Protein AF-A0A139AFD0-F1 (afdb_monomer)

Nearest PDB structures (foldseek):
  4aiv-assembly1_A  TM=7.575E-01  e=1.184E-04  Mycobacterium tuberculosis H37Rv
  3d89-assembly1_A  TM=6.306E-01  e=2.629E-03  Mus musculus
  4qxa-assembly1_B  TM=2.249E-01  e=3.051E+00  Mus musculus
  4d0u-assembly1_A  TM=2.151E-01  e=6.804E+00  Snake adenovirus 1

Organism: Gonapodya prolifera (strain JEL478) (NCBI:txid1344416)

Structure (mmCIF, N/CA/C/O backbone):
data_AF-A0A139AFD0-F1
#
_entry.id   AF-A0A139AFD0-F1
#
loop_
_atom_site.group_PDB
_atom_site.id
_atom_site.type_symbol
_atom_site.label_atom_id
_atom_site.label_alt_id
_atom_site.label_comp_id
_atom_site.label_asym_id
_atom_site.label_entity_id
_atom_site.label_seq_id
_atom_site.pdbx_PDB_ins_code
_atom_site.Cartn_x
_atom_site.Cartn_y
_atom_site.Cartn_z
_atom_site.occupancy
_atom_site.B_iso_or_equiv
_atom_site.auth_seq_id
_atom_site.auth_comp_id
_atom_site.auth_asym_id
_atom_site.auth_atom_id
_atom_site.pdbx_PDB_model_num
ATOM 1 N N . MET A 1 1 ? -10.732 28.910 9.390 1.00 33.50 1 MET A N 1
ATOM 2 C CA . MET A 1 1 ? -9.569 28.068 9.732 1.00 33.50 1 MET A CA 1
ATOM 3 C C . MET A 1 1 ? -10.069 26.634 9.716 1.00 33.50 1 MET A C 1
ATOM 5 O O . MET A 1 1 ? -10.958 26.366 10.517 1.00 33.50 1 MET A O 1
ATOM 9 N N . PRO A 1 2 ? -9.635 25.750 8.804 1.00 36.62 2 PRO A N 1
ATOM 10 C CA . PRO A 1 2 ? -9.917 24.331 8.989 1.00 36.62 2 PRO A CA 1
ATOM 11 C C . PRO A 1 2 ? -9.256 23.917 10.311 1.00 36.62 2 PRO A C 1
ATOM 13 O O . PRO A 1 2 ? -8.075 24.198 10.519 1.00 36.62 2 PRO A O 1
ATOM 16 N N . GLY A 1 3 ? -10.047 23.397 11.251 1.00 35.31 3 GLY A N 1
ATOM 17 C CA . GLY A 1 3 ? -9.537 22.923 12.536 1.00 35.31 3 GLY A CA 1
ATOM 18 C C . GLY A 1 3 ? -8.486 21.839 12.313 1.00 35.31 3 GLY A C 1
ATOM 19 O O . GLY A 1 3 ? -8.541 21.125 11.311 1.00 35.31 3 GLY A O 1
ATOM 20 N N . ASN A 1 4 ? -7.517 21.725 13.224 1.00 41.03 4 ASN A N 1
ATOM 21 C CA . ASN A 1 4 ? -6.611 20.580 13.197 1.00 41.03 4 ASN A CA 1
ATOM 22 C C . ASN A 1 4 ? -7.450 19.294 13.201 1.00 41.03 4 ASN A C 1
ATOM 24 O O . ASN A 1 4 ? -8.402 19.215 13.987 1.00 41.03 4 ASN A O 1
ATOM 28 N N . PRO A 1 5 ? -7.128 18.307 12.348 1.00 46.97 5 PRO A N 1
ATOM 29 C CA . PRO A 1 5 ? -7.825 17.034 12.383 1.00 46.97 5 PRO A CA 1
ATOM 30 C C . PRO A 1 5 ? -7.697 16.436 13.792 1.00 46.97 5 PRO A C 1
ATOM 32 O O . PRO A 1 5 ? -6.648 16.604 14.428 1.00 46.97 5 PRO A O 1
ATOM 35 N N . PRO A 1 6 ? -8.747 15.774 14.306 1.00 54.91 6 PRO A N 1
ATOM 36 C CA . PRO A 1 6 ? -8.678 15.102 15.594 1.00 54.91 6 PRO A CA 1
ATOM 37 C C . PRO A 1 6 ? -7.485 14.142 15.603 1.00 54.91 6 PRO A C 1
ATOM 39 O O . PRO A 1 6 ? -7.362 13.267 14.748 1.00 54.91 6 PRO A O 1
ATOM 42 N N . THR A 1 7 ? -6.576 14.331 16.558 1.00 58.59 7 THR A N 1
ATOM 43 C CA . THR A 1 7 ? -5.477 13.396 16.793 1.00 58.59 7 THR A CA 1
ATOM 44 C C . THR A 1 7 ? -6.031 12.227 17.591 1.00 58.59 7 THR A C 1
ATOM 46 O O . THR A 1 7 ? -6.336 12.381 18.777 1.00 58.59 7 THR A O 1
ATOM 49 N N . TYR A 1 8 ? -6.188 11.072 16.953 1.00 67.62 8 TYR A N 1
ATOM 50 C CA . TYR A 1 8 ? -6.543 9.846 17.658 1.00 67.62 8 TYR A CA 1
ATOM 51 C C . TYR A 1 8 ? -5.267 9.165 18.174 1.00 67.62 8 TYR A C 1
ATOM 53 O O . TYR A 1 8 ? -4.283 9.100 17.435 1.00 67.62 8 TYR A O 1
ATOM 61 N N . PRO A 1 9 ? -5.248 8.683 19.431 1.00 75.44 9 PRO A N 1
ATOM 62 C CA . PRO A 1 9 ? -4.130 7.886 19.922 1.00 75.44 9 PRO A CA 1
ATOM 63 C C . PRO A 1 9 ? -4.031 6.584 19.122 1.00 75.44 9 PRO A C 1
ATOM 65 O O . PRO A 1 9 ? -5.050 6.093 18.632 1.00 75.44 9 PRO A O 1
ATOM 68 N N . ASP A 1 10 ? -2.826 6.017 19.028 1.00 80.00 10 ASP A N 1
ATOM 69 C CA . ASP A 1 10 ? -2.642 4.700 18.414 1.00 80.00 10 ASP A CA 1
ATOM 70 C C . ASP A 1 10 ? -3.572 3.672 19.068 1.00 80.00 10 ASP A C 1
ATOM 72 O O . ASP A 1 10 ? -3.755 3.666 20.291 1.00 80.00 10 ASP A O 1
ATOM 76 N N . GLN A 1 11 ? -4.129 2.777 18.258 1.00 79.50 11 GLN A N 1
ATOM 77 C CA . GLN A 1 11 ? -5.003 1.707 18.731 1.00 79.50 11 GLN A CA 1
ATOM 78 C C . GLN A 1 11 ? -4.406 0.341 18.426 1.00 79.50 11 GLN A C 1
ATOM 80 O O . GLN A 1 11 ? -3.716 0.155 17.426 1.00 79.50 11 GLN A O 1
ATOM 85 N N . ALA A 1 12 ? -4.652 -0.618 19.315 1.00 80.81 12 ALA A N 1
ATOM 86 C CA . ALA A 1 12 ? -4.231 -1.992 19.110 1.00 80.81 12 ALA A CA 1
ATOM 87 C C . ALA A 1 12 ? -5.380 -2.808 18.507 1.00 80.81 12 ALA A C 1
ATOM 89 O O . AL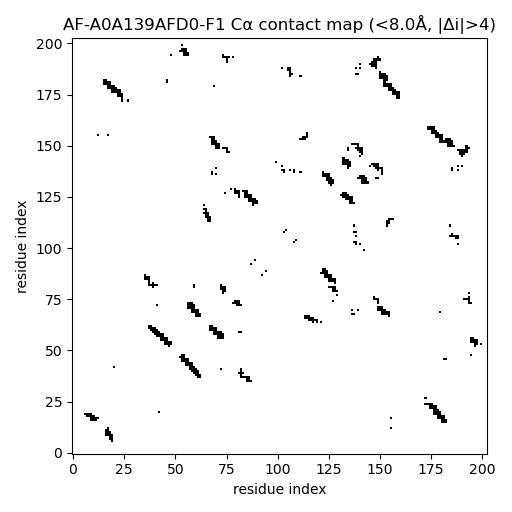A A 1 12 ? -6.434 -2.927 19.128 1.00 80.81 12 ALA A O 1
ATOM 90 N N . PHE A 1 13 ? -5.149 -3.417 17.344 1.00 77.88 13 PHE A N 1
ATOM 91 C CA . PHE A 1 13 ? -6.064 -4.377 16.720 1.00 77.88 13 PHE A CA 1
ATOM 92 C C . PHE A 1 13 ? -5.301 -5.666 16.421 1.00 77.88 13 PHE A C 1
ATOM 94 O O . PHE A 1 13 ? -4.175 -5.620 15.926 1.00 77.88 13 PHE A O 1
ATOM 101 N N . ASP A 1 14 ? -5.875 -6.820 16.762 1.00 78.19 14 ASP A N 1
ATOM 102 C CA . ASP A 1 14 ? -5.254 -8.140 16.560 1.00 78.19 14 ASP A CA 1
ATOM 103 C C . ASP A 1 14 ? -3.804 -8.232 17.082 1.00 78.19 14 ASP A C 1
ATOM 105 O O . ASP A 1 14 ? -2.932 -8.849 16.471 1.00 78.19 14 ASP A O 1
ATOM 109 N N . GLY A 1 15 ? -3.524 -7.558 18.203 1.00 78.44 15 GLY A N 1
ATOM 110 C CA . GLY A 1 15 ? -2.193 -7.505 18.817 1.00 78.44 15 GLY A CA 1
ATOM 111 C C . GLY A 1 15 ? -1.170 -6.602 18.112 1.00 78.44 15 GLY A C 1
ATOM 112 O O . GLY A 1 15 ? -0.023 -6.558 18.549 1.00 78.44 15 GLY A O 1
ATOM 113 N N . ARG A 1 16 ? -1.556 -5.866 17.062 1.00 79.62 16 ARG A N 1
ATOM 114 C CA . ARG A 1 16 ? -0.701 -4.911 16.334 1.00 79.62 16 ARG A CA 1
ATOM 115 C C . ARG A 1 16 ? -1.115 -3.477 16.633 1.00 79.62 16 ARG A C 1
ATOM 117 O O . ARG A 1 16 ? -2.292 -3.206 16.841 1.00 79.62 16 ARG A O 1
ATOM 124 N N . LEU A 1 17 ? -0.158 -2.552 16.619 1.00 83.00 17 LEU A N 1
ATOM 125 C CA . LEU A 1 17 ? -0.433 -1.121 16.764 1.00 83.00 17 LEU A CA 1
ATOM 126 C C . LEU A 1 17 ? -0.817 -0.512 15.418 1.00 83.00 17 LEU A C 1
ATOM 128 O O . LEU A 1 17 ? -0.159 -0.776 14.413 1.00 83.00 17 LEU A O 1
ATOM 132 N N . TYR A 1 18 ? -1.835 0.337 15.419 1.00 84.44 18 TYR A N 1
ATOM 133 C CA . TYR A 1 18 ? -2.320 1.058 14.255 1.00 84.44 18 TYR A CA 1
ATOM 134 C C . TYR A 1 18 ? -2.362 2.557 14.523 1.00 84.44 18 TYR A C 1
ATOM 136 O O . TYR A 1 18 ? -2.708 3.007 15.614 1.00 84.44 18 TYR A O 1
ATOM 144 N N . GLU A 1 19 ? -2.033 3.312 13.485 1.00 83.31 19 GLU A N 1
ATOM 145 C CA . GLU A 1 19 ? -2.069 4.766 13.439 1.00 83.31 19 GLU A CA 1
ATOM 146 C C . GLU A 1 19 ? -3.320 5.215 12.682 1.00 83.31 19 GLU A C 1
ATOM 148 O O . GLU A 1 19 ? -3.681 4.638 11.650 1.00 83.31 19 GLU A O 1
ATOM 153 N N . TYR A 1 20 ? -4.000 6.235 13.202 1.00 81.06 20 TYR A N 1
ATOM 154 C CA . TYR A 1 20 ? -5.154 6.817 12.531 1.00 81.06 20 TYR A CA 1
ATOM 155 C C . TYR A 1 20 ? -4.720 7.592 11.288 1.00 81.06 20 TYR A C 1
ATOM 157 O O . TYR A 1 20 ? -3.844 8.456 11.355 1.00 81.06 20 TYR A O 1
ATOM 165 N N . VAL A 1 21 ? -5.392 7.330 10.169 1.00 76.94 21 VAL A N 1
ATOM 166 C CA . VAL A 1 21 ? -5.071 7.961 8.890 1.00 76.94 21 VAL A CA 1
ATOM 167 C C . VAL A 1 21 ? -6.114 8.994 8.490 1.00 76.94 21 VAL A C 1
ATOM 169 O O . VAL A 1 21 ? -5.764 10.142 8.207 1.00 76.94 21 VAL A O 1
ATOM 172 N N . THR A 1 22 ? -7.386 8.596 8.411 1.00 73.25 22 THR A N 1
ATOM 173 C CA . THR A 1 22 ? -8.464 9.455 7.896 1.00 73.25 22 THR A CA 1
ATOM 174 C C . THR A 1 22 ? -9.853 8.903 8.235 1.00 73.25 22 THR A C 1
ATOM 176 O O . THR A 1 22 ? -9.970 7.750 8.653 1.00 73.25 22 THR A O 1
ATOM 179 N N . THR A 1 23 ? -10.905 9.701 8.037 1.00 72.06 23 THR A N 1
ATOM 180 C CA . THR A 1 23 ? -12.291 9.220 7.998 1.00 72.06 23 THR A CA 1
ATOM 181 C C . THR A 1 23 ? -12.696 8.877 6.565 1.00 72.06 23 THR A C 1
ATOM 183 O O . THR A 1 23 ? -12.360 9.560 5.598 1.00 72.06 23 THR A O 1
ATOM 186 N N . LEU A 1 24 ? -13.425 7.778 6.428 1.00 68.19 24 LEU A N 1
ATOM 187 C CA . LEU A 1 24 ? -13.937 7.200 5.198 1.00 68.19 24 LEU A CA 1
ATOM 188 C C . LEU A 1 24 ? -15.268 7.856 4.778 1.00 68.19 24 LEU A C 1
ATOM 190 O O . LEU A 1 24 ? -16.135 7.186 4.233 1.00 68.19 24 LEU A O 1
ATOM 194 N N . ASP A 1 25 ? -15.427 9.162 4.993 1.00 60.09 25 ASP A N 1
ATOM 195 C CA . ASP A 1 25 ? -16.654 9.908 4.643 1.00 60.09 25 ASP A CA 1
ATOM 196 C C . ASP A 1 25 ? -16.836 10.034 3.114 1.00 60.09 25 ASP A C 1
ATOM 198 O O . ASP A 1 25 ? -17.834 10.540 2.618 1.00 60.09 25 ASP A O 1
ATOM 202 N N . PHE A 1 26 ? -15.828 9.592 2.355 1.00 51.22 26 PHE A N 1
ATOM 203 C CA . PHE A 1 26 ? -15.676 9.787 0.912 1.00 51.22 26 PHE A CA 1
ATOM 204 C C . PHE A 1 26 ? -15.888 8.522 0.067 1.00 51.22 26 PHE A C 1
ATOM 206 O O . PHE A 1 26 ? -15.784 8.598 -1.161 1.00 51.22 26 PHE A O 1
ATOM 213 N N . PHE A 1 27 ? -16.092 7.357 0.692 1.00 52.16 27 PHE A N 1
ATOM 214 C CA . PHE A 1 27 ? -16.101 6.063 -0.008 1.00 52.16 27 PHE A CA 1
ATOM 215 C C . PHE A 1 27 ? -17.479 5.382 -0.046 1.00 52.16 27 PHE A C 1
ATOM 217 O O . PHE A 1 27 ? -17.607 4.360 -0.719 1.00 52.16 27 PHE A O 1
ATOM 224 N N . THR A 1 28 ? -18.481 5.928 0.651 1.00 48.53 28 THR A N 1
ATOM 225 C CA . THR A 1 28 ? -19.821 5.338 0.834 1.00 48.53 28 THR A CA 1
ATOM 226 C C . THR A 1 28 ? -20.831 5.677 -0.266 1.00 48.53 28 THR A C 1
ATOM 228 O O . THR A 1 28 ? -21.930 5.135 -0.242 1.00 48.53 28 THR A O 1
ATOM 231 N N . ASP A 1 29 ? -20.474 6.500 -1.258 1.00 48.44 29 ASP A N 1
ATOM 232 C CA . ASP A 1 29 ? -21.333 6.734 -2.427 1.00 48.44 29 ASP A CA 1
ATOM 233 C C . ASP A 1 29 ? -21.284 5.520 -3.377 1.00 48.44 29 ASP A C 1
ATOM 235 O O . ASP A 1 29 ? -20.430 5.417 -4.267 1.00 48.44 29 ASP A O 1
ATOM 239 N N . ASP A 1 30 ? -22.206 4.577 -3.166 1.00 47.25 30 ASP A N 1
ATOM 240 C CA . ASP A 1 30 ? -22.392 3.357 -3.967 1.00 47.25 30 ASP A CA 1
ATOM 241 C C . ASP A 1 30 ? -22.589 3.650 -5.474 1.00 47.25 30 ASP A C 1
ATOM 243 O O . ASP A 1 30 ? -22.233 2.828 -6.321 1.00 47.25 30 ASP A O 1
ATOM 247 N N . GLU A 1 31 ? -23.082 4.839 -5.846 1.00 43.47 31 GLU A N 1
ATOM 248 C CA . GLU A 1 31 ? -23.368 5.206 -7.243 1.00 43.47 31 GLU A CA 1
ATOM 249 C C . GLU A 1 31 ? -22.131 5.608 -8.076 1.00 43.47 31 GLU A C 1
ATOM 251 O O . GLU A 1 31 ? -22.210 5.660 -9.306 1.00 43.47 31 GLU A O 1
ATOM 256 N N . LEU A 1 32 ? -20.965 5.851 -7.461 1.00 44.66 32 LEU A N 1
ATOM 257 C CA . LEU A 1 32 ? -19.743 6.274 -8.173 1.00 44.66 32 LEU A CA 1
ATOM 258 C C . LEU A 1 32 ? -18.722 5.142 -8.405 1.00 44.66 32 LEU A C 1
ATOM 260 O O . LEU A 1 32 ? -17.700 5.357 -9.063 1.00 44.66 32 LEU A O 1
ATOM 264 N N . TRP A 1 33 ? -18.999 3.927 -7.917 1.00 45.69 33 TRP A N 1
ATOM 265 C CA . TRP A 1 33 ? -18.079 2.779 -7.965 1.00 45.69 33 TRP A CA 1
ATOM 266 C C . TRP A 1 33 ? -18.064 1.998 -9.285 1.00 45.69 33 TRP A C 1
ATOM 268 O O . TRP A 1 33 ? -17.250 1.086 -9.448 1.00 45.69 33 TRP A O 1
ATOM 278 N N . SER A 1 34 ? -18.893 2.371 -10.264 1.00 39.56 34 SER A N 1
AT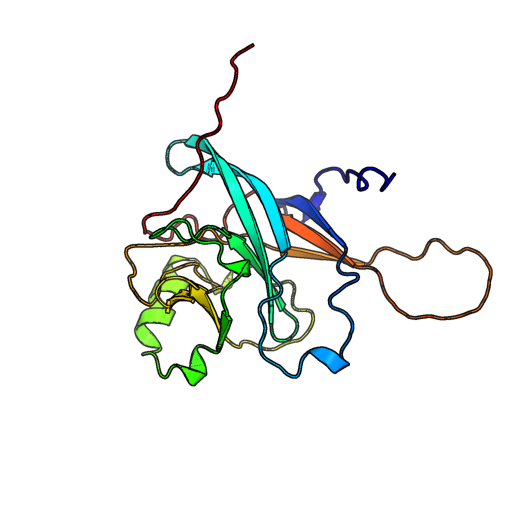OM 279 C CA . SER A 1 34 ? -18.964 1.678 -11.557 1.00 39.56 34 SER A CA 1
ATOM 280 C C . SER A 1 34 ? -17.759 1.927 -12.474 1.00 39.56 34 SER A C 1
ATOM 282 O O . SER A 1 34 ? -17.640 1.254 -13.493 1.00 39.56 34 SER A O 1
ATOM 284 N N . ASN A 1 35 ? -16.864 2.871 -12.146 1.00 36.06 35 ASN A N 1
ATOM 285 C CA . ASN A 1 35 ? -15.752 3.261 -13.015 1.00 36.06 35 ASN A CA 1
ATOM 286 C C . ASN A 1 35 ? -14.411 3.319 -12.263 1.00 36.06 35 ASN A C 1
ATOM 288 O O . ASN A 1 35 ? -14.069 4.318 -11.635 1.00 36.06 35 ASN A O 1
ATOM 292 N N . SER A 1 36 ? -13.649 2.232 -12.383 1.00 46.03 36 SER A N 1
ATOM 293 C CA . SER A 1 36 ? -12.184 2.089 -12.315 1.00 46.03 36 SER A CA 1
ATOM 294 C C . SER A 1 36 ? -11.358 3.357 -12.035 1.00 46.03 36 SER A C 1
ATOM 296 O O . SER A 1 36 ? -10.718 3.897 -12.938 1.00 46.03 36 SER A O 1
ATOM 298 N N . LYS A 1 37 ? -11.318 3.837 -10.786 1.00 47.94 37 LYS A N 1
ATOM 299 C CA . LYS A 1 37 ? -10.345 4.856 -10.366 1.00 47.94 37 LYS A CA 1
ATOM 300 C C . LYS A 1 37 ? -9.753 4.549 -8.998 1.00 47.94 37 LYS A C 1
ATOM 302 O O . LYS A 1 37 ? -10.466 4.313 -8.02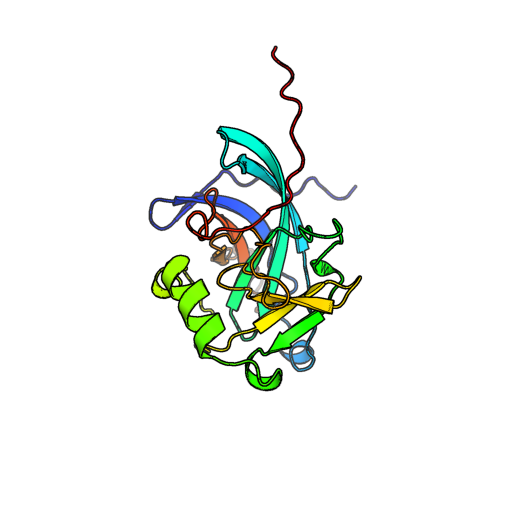8 1.00 47.94 37 LYS A O 1
ATOM 307 N N . THR A 1 38 ? -8.431 4.637 -8.929 1.00 49.78 38 THR A N 1
ATOM 308 C CA . THR A 1 38 ? -7.651 4.868 -7.713 1.00 49.78 38 THR A CA 1
ATOM 309 C C . THR A 1 38 ? -8.100 6.190 -7.100 1.00 49.78 38 THR A C 1
ATOM 311 O O . THR A 1 38 ? -7.925 7.250 -7.698 1.00 49.78 38 THR A O 1
ATOM 314 N N . ARG A 1 39 ? -8.662 6.161 -5.892 1.00 56.16 39 ARG A N 1
ATOM 315 C CA . ARG A 1 39 ? -8.699 7.340 -5.018 1.00 56.16 39 ARG A CA 1
ATOM 316 C C . ARG A 1 39 ? -7.657 7.144 -3.931 1.00 56.16 39 ARG A C 1
ATOM 318 O O . ARG A 1 39 ? -7.961 6.631 -2.862 1.00 56.16 39 ARG A O 1
ATOM 325 N N . GLY A 1 40 ? -6.419 7.505 -4.258 1.00 51.59 40 GLY A N 1
ATOM 326 C CA . GLY A 1 40 ? -5.310 7.459 -3.319 1.00 51.59 40 GLY A CA 1
ATOM 327 C C . GLY A 1 40 ? -5.347 8.646 -2.366 1.00 51.59 40 GLY A C 1
ATOM 328 O O . GLY A 1 40 ? -5.195 9.791 -2.786 1.00 51.59 40 GLY A O 1
ATOM 329 N N . PHE A 1 41 ? -5.538 8.379 -1.079 1.00 60.62 41 PHE A N 1
ATOM 330 C CA . PHE A 1 41 ? -5.287 9.372 -0.034 1.00 60.62 41 PHE A CA 1
ATOM 331 C C . PHE A 1 41 ? -3.827 9.292 0.377 1.00 60.62 41 PHE A C 1
ATOM 333 O O . PHE A 1 41 ? -3.340 8.198 0.654 1.00 60.62 41 PHE A O 1
ATOM 340 N N . ILE A 1 42 ? -3.149 10.442 0.412 1.00 60.62 42 ILE A N 1
ATOM 341 C CA . ILE A 1 42 ? -1.735 10.531 0.772 1.00 60.62 42 ILE A CA 1
ATOM 342 C C . ILE A 1 42 ? -1.621 10.814 2.265 1.00 60.62 42 ILE A C 1
ATOM 344 O O . ILE A 1 42 ? -1.997 11.893 2.718 1.00 60.62 42 ILE A O 1
ATOM 348 N N . HIS A 1 43 ? -1.065 9.865 3.012 1.00 64.62 43 HIS A N 1
ATOM 349 C CA . HIS A 1 43 ? -0.761 10.038 4.431 1.00 64.62 43 HIS A CA 1
ATOM 350 C C . HIS A 1 43 ? 0.736 9.869 4.691 1.00 64.62 43 HIS A C 1
ATOM 352 O O . HIS A 1 43 ? 1.357 8.923 4.219 1.00 64.62 43 HIS A O 1
ATOM 358 N N . ASP A 1 44 ? 1.335 10.805 5.416 1.00 71.25 44 ASP A N 1
ATOM 359 C CA . ASP A 1 44 ? 2.764 10.807 5.717 1.00 71.25 44 ASP A CA 1
ATOM 360 C C . ASP A 1 44 ? 3.044 9.994 6.986 1.00 71.25 44 ASP A C 1
ATOM 362 O O . ASP A 1 44 ? 2.651 10.403 8.072 1.00 71.25 44 ASP A O 1
ATOM 366 N N . ARG A 1 45 ? 3.792 8.896 6.862 1.00 74.06 45 ARG A N 1
ATOM 367 C CA . ARG A 1 45 ? 4.088 7.964 7.954 1.00 74.06 45 ARG A CA 1
ATOM 368 C C . ARG A 1 45 ? 5.586 7.824 8.208 1.00 74.06 45 ARG A C 1
ATOM 370 O O . ARG A 1 45 ? 6.387 7.982 7.289 1.00 74.06 45 ARG A O 1
ATOM 377 N N . GLN A 1 46 ? 5.985 7.512 9.440 1.00 78.25 46 GLN A N 1
ATOM 378 C CA . GLN A 1 46 ? 7.366 7.140 9.773 1.00 78.25 46 GLN A CA 1
ATOM 379 C C . GLN A 1 46 ? 7.450 5.647 10.105 1.00 78.25 46 GLN A C 1
ATOM 381 O O . GLN A 1 46 ? 6.636 5.135 10.872 1.00 78.25 46 GLN A O 1
ATOM 386 N N . ILE A 1 47 ? 8.425 4.954 9.521 1.00 79.00 47 ILE A N 1
ATOM 387 C CA . ILE A 1 47 ? 8.685 3.526 9.736 1.00 79.00 47 ILE A CA 1
ATOM 388 C C . ILE A 1 47 ? 10.180 3.293 9.957 1.00 79.00 47 ILE A C 1
ATOM 390 O O . ILE A 1 47 ? 10.998 4.169 9.679 1.00 79.00 47 ILE A O 1
ATOM 394 N N . VAL A 1 48 ? 10.538 2.105 10.433 1.00 77.25 48 VAL A N 1
ATOM 395 C CA . VAL A 1 48 ? 11.926 1.634 10.451 1.00 77.25 48 VAL A CA 1
ATOM 396 C C . VAL A 1 48 ? 12.169 0.813 9.183 1.00 77.25 48 VAL A C 1
ATOM 398 O O . VAL A 1 48 ? 11.350 -0.041 8.837 1.00 77.25 48 VAL A O 1
ATOM 401 N N . ASP A 1 49 ? 13.243 1.106 8.452 1.00 80.06 49 ASP A N 1
ATOM 402 C CA . ASP A 1 49 ? 13.609 0.357 7.250 1.00 80.06 49 ASP A CA 1
ATOM 403 C C . ASP A 1 49 ? 14.337 -0.963 7.570 1.00 80.06 49 ASP A C 1
ATOM 405 O O . ASP A 1 49 ? 14.592 -1.305 8.724 1.00 80.06 49 ASP A O 1
ATOM 409 N N . GLU A 1 50 ? 14.680 -1.720 6.528 1.00 76.06 50 GLU A N 1
ATOM 410 C CA . GLU A 1 50 ? 15.396 -3.002 6.633 1.00 76.06 50 GLU A CA 1
ATOM 411 C C . GLU A 1 50 ? 16.778 -2.906 7.308 1.00 76.06 50 GLU A C 1
ATOM 413 O O . GLU A 1 50 ? 17.298 -3.913 7.785 1.00 76.06 50 GLU A O 1
ATOM 418 N N . ASN A 1 51 ? 17.360 -1.706 7.387 1.00 80.31 51 ASN A N 1
ATOM 419 C CA . ASN A 1 51 ? 18.650 -1.448 8.025 1.00 80.31 51 ASN A CA 1
ATOM 420 C C . ASN A 1 51 ? 18.501 -0.944 9.470 1.00 80.31 51 ASN A C 1
ATOM 422 O O . ASN A 1 51 ? 19.503 -0.639 10.121 1.00 80.31 51 ASN A O 1
ATOM 426 N N . GLY A 1 52 ? 17.273 -0.838 9.985 1.00 80.75 52 GLY A N 1
ATOM 427 C CA . GLY A 1 52 ? 17.007 -0.284 11.309 1.00 80.75 52 GLY A CA 1
ATOM 428 C C . GLY A 1 52 ? 16.990 1.248 11.351 1.00 80.75 52 GLY A C 1
ATOM 429 O O . GLY A 1 52 ? 17.010 1.820 12.443 1.00 80.75 52 GLY A O 1
ATOM 430 N N . GLU A 1 53 ? 16.961 1.938 10.205 1.00 82.31 53 GLU A N 1
ATOM 431 C CA . GLU A 1 53 ? 16.927 3.401 10.153 1.00 82.31 53 GLU A CA 1
ATOM 432 C C . GLU A 1 53 ? 15.494 3.944 10.140 1.00 82.31 53 GLU A C 1
ATOM 434 O O . GLU A 1 53 ? 14.604 3.402 9.486 1.00 82.31 53 GLU A O 1
ATOM 439 N N . LEU A 1 54 ? 15.270 5.071 10.826 1.00 81.00 54 LEU A N 1
ATOM 440 C CA . LEU A 1 54 ? 13.989 5.772 10.774 1.00 81.00 54 LEU A CA 1
ATOM 441 C C . LEU A 1 54 ? 13.828 6.488 9.426 1.00 81.00 54 LEU A C 1
ATOM 443 O O . LEU A 1 54 ? 14.605 7.379 9.061 1.00 81.00 54 LEU A O 1
ATOM 447 N N . VAL A 1 55 ? 12.772 6.133 8.707 1.00 84.88 55 VAL A N 1
ATOM 448 C CA . VAL A 1 55 ? 12.449 6.663 7.385 1.00 84.88 55 VAL A CA 1
ATOM 449 C C . VAL A 1 55 ? 11.003 7.144 7.323 1.00 84.88 55 VAL A C 1
ATOM 451 O O . VAL A 1 55 ? 10.144 6.722 8.091 1.00 84.88 55 VAL A O 1
ATOM 454 N N . LYS A 1 56 ? 10.728 8.057 6.394 1.00 85.81 56 LYS A N 1
ATOM 455 C CA . LYS A 1 56 ? 9.397 8.568 6.090 1.00 85.81 56 LYS A CA 1
ATOM 456 C C . LYS A 1 56 ? 8.878 7.904 4.820 1.00 85.81 56 LYS A C 1
ATOM 458 O O . LYS A 1 56 ? 9.577 7.865 3.803 1.00 85.81 56 LYS A O 1
ATOM 463 N N . VAL A 1 57 ? 7.642 7.430 4.884 1.00 86.31 57 VAL A N 1
ATOM 464 C CA . VAL A 1 57 ? 6.916 6.772 3.801 1.00 86.31 57 VAL A CA 1
ATOM 465 C C . VAL A 1 57 ? 5.579 7.471 3.615 1.00 86.31 57 VAL A C 1
ATOM 467 O O . VAL A 1 57 ? 4.836 7.690 4.565 1.00 86.31 57 VAL A O 1
ATOM 470 N N . LYS A 1 58 ? 5.277 7.838 2.373 1.00 87.94 58 LYS A N 1
ATOM 471 C CA . LYS A 1 58 ? 3.937 8.281 1.988 1.00 87.94 58 LYS A CA 1
ATOM 472 C C . LYS A 1 58 ? 3.079 7.047 1.780 1.00 87.94 58 LYS A C 1
ATOM 474 O O . LYS A 1 58 ? 3.528 6.139 1.092 1.00 87.94 58 LYS A O 1
ATOM 479 N N . ILE A 1 59 ? 1.873 7.027 2.315 1.00 86.81 59 ILE A N 1
ATOM 480 C CA . ILE A 1 59 ? 0.907 5.938 2.190 1.00 86.81 59 ILE A CA 1
ATOM 481 C C . ILE A 1 59 ? -0.156 6.344 1.182 1.00 86.81 59 ILE A C 1
ATOM 483 O O . ILE A 1 59 ? -0.606 7.484 1.220 1.00 86.81 59 ILE A O 1
ATOM 487 N N . ALA A 1 60 ? -0.527 5.427 0.295 1.00 86.12 60 ALA A N 1
ATOM 488 C CA . ALA A 1 60 ? -1.698 5.503 -0.560 1.00 86.12 60 ALA A CA 1
ATOM 489 C C . ALA A 1 60 ? -2.744 4.528 -0.023 1.00 86.12 60 ALA A C 1
ATOM 491 O O . ALA A 1 60 ? -2.479 3.329 0.088 1.00 86.12 60 ALA A O 1
ATOM 492 N N . LEU A 1 61 ? -3.928 5.044 0.295 1.00 82.50 61 LEU A N 1
ATOM 493 C CA . LEU A 1 61 ? -5.098 4.210 0.555 1.00 82.50 61 LEU A CA 1
ATOM 494 C C . LEU A 1 61 ? -5.786 3.861 -0.761 1.00 82.50 61 LEU A C 1
ATOM 496 O O . LEU A 1 61 ? -6.066 4.749 -1.556 1.00 82.50 61 LEU A O 1
ATOM 500 N N . VAL A 1 62 ? -6.081 2.588 -0.984 1.00 78.19 62 VAL A N 1
ATOM 501 C CA . VAL A 1 62 ? -6.734 2.106 -2.199 1.00 78.19 62 VAL A CA 1
ATOM 502 C C . VAL A 1 62 ? -7.991 1.348 -1.827 1.00 78.19 62 VAL A C 1
ATOM 504 O O . VAL A 1 62 ? -7.937 0.427 -1.021 1.00 78.19 62 VAL A O 1
ATOM 507 N N . TRP A 1 63 ? -9.113 1.704 -2.444 1.00 75.88 63 TRP A N 1
ATOM 508 C CA . TRP A 1 63 ? -10.357 0.959 -2.302 1.00 75.88 63 TRP A CA 1
ATOM 509 C C . TRP A 1 63 ? -10.736 0.282 -3.612 1.00 75.88 63 TRP A C 1
ATOM 511 O O . TRP A 1 63 ? -10.799 0.931 -4.657 1.00 75.88 63 TRP A O 1
ATOM 521 N N . ARG A 1 64 ? -11.012 -1.021 -3.552 1.00 71.88 64 ARG A N 1
ATOM 522 C CA . ARG A 1 64 ? -11.450 -1.818 -4.701 1.00 71.88 64 ARG A CA 1
ATOM 523 C C . ARG A 1 64 ? -12.395 -2.912 -4.218 1.00 71.88 64 ARG A C 1
ATOM 525 O O . ARG A 1 64 ? -12.076 -3.628 -3.279 1.00 71.88 64 ARG A O 1
ATOM 532 N N . GLN A 1 65 ? -13.567 -3.013 -4.849 1.00 67.88 65 GLN A N 1
ATOM 533 C CA . GLN A 1 65 ? -14.546 -4.091 -4.632 1.00 67.88 65 GLN A CA 1
ATOM 534 C C . GLN A 1 65 ? -14.869 -4.393 -3.152 1.00 67.88 65 GLN A C 1
ATOM 536 O O . GLN A 1 65 ? -14.966 -5.553 -2.752 1.00 67.88 65 GLN A O 1
ATOM 541 N N . GLY A 1 66 ? -15.033 -3.343 -2.339 1.00 68.81 66 GLY A N 1
ATOM 542 C CA . GLY A 1 66 ? -15.376 -3.473 -0.918 1.00 68.81 66 GLY A CA 1
ATOM 543 C C . GLY A 1 66 ? -14.196 -3.817 -0.007 1.00 68.81 66 GLY A C 1
ATOM 544 O O . GLY A 1 66 ? -14.399 -4.302 1.108 1.00 68.81 66 GLY A O 1
ATOM 545 N N . GLN A 1 67 ? -12.966 -3.607 -0.475 1.00 72.38 67 GLN A N 1
ATOM 546 C CA . GLN A 1 67 ? -11.744 -3.839 0.288 1.00 72.38 67 GLN A CA 1
ATOM 547 C C . GLN A 1 67 ? -10.846 -2.613 0.263 1.00 72.38 67 GLN A C 1
ATOM 549 O O . GLN A 1 67 ? -10.682 -1.968 -0.774 1.00 72.38 67 GLN A O 1
ATOM 554 N N . LEU A 1 68 ? -10.257 -2.326 1.422 1.00 78.00 68 LEU A 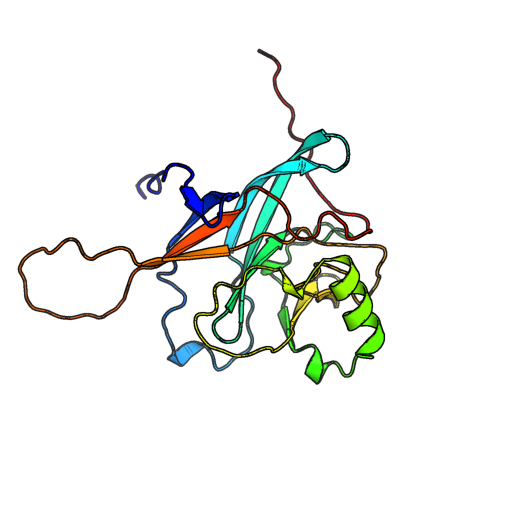N 1
ATOM 555 C CA . LEU A 1 68 ? -9.336 -1.220 1.629 1.00 78.00 68 LEU A CA 1
ATOM 556 C C . LEU A 1 68 ? -7.907 -1.739 1.800 1.00 78.00 68 LEU A C 1
ATOM 558 O O . LEU A 1 68 ? -7.642 -2.570 2.667 1.00 78.00 68 LEU A O 1
ATOM 562 N N . PHE A 1 69 ? -6.982 -1.171 1.040 1.00 81.94 69 PHE A N 1
ATOM 563 C CA . PHE A 1 69 ? -5.562 -1.499 1.044 1.00 81.94 69 PHE A CA 1
ATOM 564 C C . PHE A 1 69 ? -4.742 -0.256 1.362 1.00 81.94 69 PHE A C 1
ATOM 566 O O . PHE A 1 69 ? -5.121 0.856 0.995 1.00 81.94 69 PHE A O 1
ATOM 573 N N . ALA A 1 70 ? -3.605 -0.443 2.025 1.00 87.19 70 ALA A N 1
ATOM 574 C CA . ALA A 1 70 ? -2.644 0.617 2.289 1.00 87.19 70 ALA A CA 1
ATOM 575 C C . ALA A 1 70 ? -1.276 0.197 1.757 1.00 87.19 70 ALA A C 1
ATOM 577 O O . ALA A 1 70 ? -0.728 -0.824 2.173 1.00 87.19 70 ALA A O 1
ATOM 578 N N . VAL A 1 71 ? -0.723 0.997 0.847 1.00 89.25 71 VAL A N 1
ATOM 579 C CA . VAL A 1 71 ? 0.584 0.745 0.222 1.00 89.25 71 VAL A CA 1
ATOM 580 C C . VAL A 1 71 ? 1.466 1.985 0.274 1.00 89.25 71 VAL A C 1
ATOM 582 O O . VAL A 1 71 ? 0.962 3.095 0.442 1.00 89.25 71 VAL A O 1
ATOM 585 N N . SER A 1 72 ? 2.782 1.847 0.103 1.00 91.56 72 SER A N 1
ATOM 586 C CA . SER A 1 72 ? 3.628 3.021 -0.101 1.00 91.56 72 SER A CA 1
ATOM 587 C C . SER A 1 72 ? 3.258 3.723 -1.414 1.00 91.56 72 SER A C 1
ATOM 589 O O . SER A 1 72 ? 3.173 3.129 -2.482 1.00 91.56 72 SER A O 1
ATOM 591 N N . ASN A 1 73 ? 3.037 5.031 -1.338 1.00 90.88 73 ASN A N 1
ATOM 592 C CA . ASN A 1 73 ? 2.595 5.871 -2.445 1.00 90.88 73 ASN A CA 1
ATOM 593 C C . ASN A 1 73 ? 3.737 6.286 -3.388 1.00 90.88 73 ASN A C 1
ATOM 595 O O . ASN A 1 73 ? 3.539 7.012 -4.356 1.00 90.88 73 ASN A O 1
ATOM 599 N N . THR A 1 74 ? 4.976 5.922 -3.070 1.00 91.31 74 THR A N 1
ATOM 600 C CA . THR A 1 74 ? 6.142 6.379 -3.828 1.00 91.31 74 THR A CA 1
ATOM 601 C C . THR A 1 74 ? 6.684 5.225 -4.651 1.00 91.31 74 THR A C 1
ATOM 603 O O . THR A 1 74 ? 7.248 4.284 -4.101 1.00 91.31 74 THR A O 1
ATOM 606 N N . CYS A 1 75 ? 6.561 5.324 -5.976 1.00 91.44 75 CYS A N 1
ATOM 607 C CA . CYS A 1 75 ? 7.103 4.339 -6.905 1.00 91.44 75 CYS A CA 1
ATOM 608 C C . CYS A 1 75 ? 8.611 4.156 -6.653 1.00 91.44 75 CYS A C 1
ATOM 610 O O . CYS A 1 75 ? 9.366 5.132 -6.746 1.00 91.44 75 CYS A O 1
ATOM 612 N N . PRO A 1 76 ? 9.092 2.933 -6.377 1.00 92.81 76 PRO A N 1
ATOM 613 C CA . PRO A 1 76 ? 10.475 2.724 -5.977 1.00 92.81 76 PRO A CA 1
ATOM 614 C C . PRO A 1 76 ? 11.467 2.980 -7.116 1.00 92.81 76 PRO A C 1
ATOM 616 O O . PRO A 1 76 ? 12.586 3.436 -6.872 1.00 92.81 76 PRO A O 1
ATOM 619 N N . HIS A 1 77 ? 11.019 2.816 -8.362 1.00 90.44 77 HIS A N 1
ATOM 620 C CA . HIS A 1 77 ? 11.799 3.100 -9.561 1.00 90.44 77 HIS A CA 1
ATOM 621 C C . HIS A 1 77 ? 12.026 4.600 -9.782 1.00 90.44 77 HIS A C 1
ATOM 623 O O . HIS A 1 77 ? 13.153 5.074 -9.662 1.00 90.44 77 HIS A O 1
ATOM 629 N N . ALA A 1 78 ? 10.962 5.362 -10.061 1.00 88.94 78 ALA A N 1
ATOM 630 C CA . ALA A 1 78 ? 11.072 6.764 -10.481 1.00 88.94 78 ALA A CA 1
ATOM 631 C C . ALA A 1 78 ? 10.762 7.786 -9.372 1.00 88.94 78 ALA A C 1
ATOM 633 O O . ALA A 1 78 ? 11.038 8.971 -9.535 1.00 88.94 78 ALA A O 1
ATOM 634 N N . GLY A 1 79 ? 10.204 7.362 -8.235 1.00 90.44 79 GLY A N 1
ATOM 635 C CA . GLY A 1 79 ? 9.748 8.267 -7.174 1.00 90.44 79 GLY A CA 1
ATOM 636 C C . GLY A 1 79 ? 8.394 8.924 -7.434 1.00 90.44 79 GLY A C 1
ATOM 637 O O . GLY A 1 79 ? 8.040 9.863 -6.728 1.00 90.44 79 GLY A O 1
ATOM 638 N N . ALA A 1 80 ? 7.667 8.460 -8.450 1.00 89.62 80 ALA A N 1
ATOM 639 C CA . ALA A 1 80 ? 6.350 8.966 -8.811 1.00 89.62 80 ALA A CA 1
ATOM 640 C C . ALA A 1 80 ? 5.292 8.667 -7.742 1.00 89.62 80 ALA A C 1
ATOM 642 O O . ALA A 1 80 ? 5.397 7.676 -7.019 1.00 89.62 80 ALA A O 1
ATOM 643 N N . ASP A 1 81 ? 4.264 9.507 -7.701 1.00 88.88 81 ASP A N 1
ATOM 644 C CA . ASP A 1 81 ? 3.100 9.359 -6.833 1.00 88.88 81 ASP A CA 1
ATOM 645 C C . ASP A 1 81 ? 2.121 8.327 -7.423 1.00 88.88 81 ASP A C 1
ATOM 647 O O . ASP A 1 81 ? 1.506 8.571 -8.464 1.00 88.88 81 ASP A O 1
ATOM 651 N N . LEU A 1 82 ? 2.000 7.157 -6.793 1.00 87.44 82 LEU A N 1
ATOM 652 C CA . LEU A 1 82 ? 1.167 6.056 -7.287 1.00 87.44 82 LEU A CA 1
ATOM 653 C C . LEU A 1 82 ? -0.334 6.338 -7.158 1.00 87.44 82 LEU A C 1
ATOM 655 O O . LEU A 1 82 ? -1.111 5.826 -7.959 1.00 87.44 82 LEU A O 1
ATOM 659 N N . ALA A 1 83 ? -0.747 7.202 -6.229 1.00 84.12 83 ALA A N 1
ATOM 660 C CA . ALA A 1 83 ? -2.130 7.651 -6.087 1.00 84.12 83 ALA A CA 1
ATOM 661 C C . ALA A 1 83 ? -2.625 8.416 -7.323 1.00 84.12 83 ALA A C 1
ATOM 663 O O . ALA A 1 83 ? -3.829 8.465 -7.566 1.00 84.12 83 ALA A O 1
ATOM 664 N N . SER A 1 84 ? -1.707 8.989 -8.110 1.00 81.38 84 SER A N 1
ATOM 665 C CA . SER A 1 84 ? -2.016 9.653 -9.384 1.00 81.38 84 SER A CA 1
ATOM 666 C C . SER A 1 84 ? -2.050 8.709 -10.597 1.00 81.38 84 SER A C 1
ATOM 668 O O . SER A 1 84 ? -2.334 9.151 -11.709 1.00 81.38 84 SER A O 1
ATOM 670 N N . GLY A 1 85 ? -1.756 7.421 -10.393 1.00 83.19 85 GLY A N 1
ATOM 671 C CA . GLY A 1 85 ? -1.861 6.365 -11.399 1.00 83.19 85 GLY A CA 1
ATOM 672 C C . GLY A 1 85 ? -3.266 5.774 -11.548 1.00 83.19 85 GLY A C 1
ATOM 673 O O . GLY A 1 85 ? -4.244 6.335 -11.049 1.00 83.19 85 GLY A O 1
ATOM 674 N N . SER A 1 86 ? -3.367 4.624 -12.224 1.00 82.56 86 SER A N 1
ATOM 675 C CA . SER A 1 86 ? -4.608 3.840 -12.359 1.00 82.56 86 SER A CA 1
ATOM 676 C C . SER A 1 86 ? -4.578 2.556 -11.517 1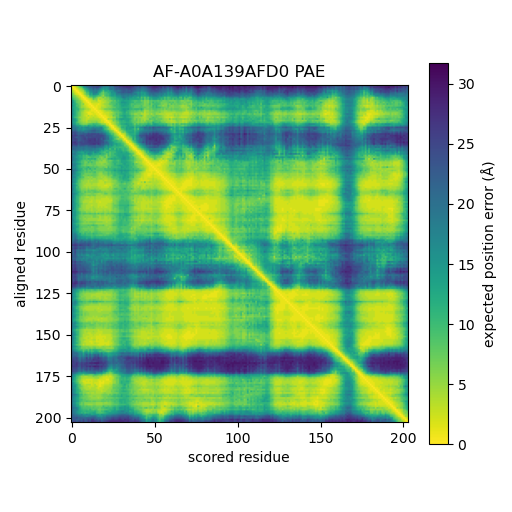.00 82.56 86 SER A C 1
ATOM 678 O O . SER A 1 86 ? -3.532 2.165 -10.989 1.00 82.56 86 SER A O 1
ATOM 680 N N . LEU A 1 87 ? -5.742 1.914 -11.384 1.00 81.25 87 LEU A N 1
ATOM 681 C CA . LEU A 1 87 ? -5.887 0.545 -10.887 1.00 81.25 8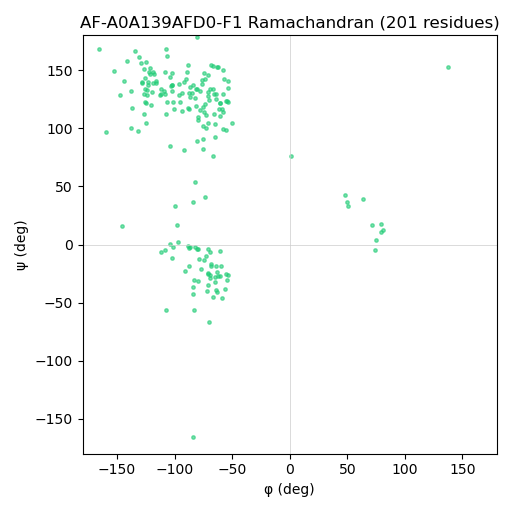7 LEU A CA 1
ATOM 682 C C . LEU A 1 87 ? -6.360 -0.333 -12.029 1.00 81.25 87 LEU A C 1
ATOM 684 O O . LEU A 1 87 ? -7.334 0.021 -12.691 1.00 81.25 87 LEU A O 1
ATOM 688 N N . GLU A 1 88 ? -5.731 -1.487 -12.183 1.00 80.94 88 GLU A N 1
ATOM 689 C CA . GLU A 1 88 ? -6.116 -2.482 -13.182 1.00 80.94 88 GLU A CA 1
ATOM 690 C C . GLU A 1 88 ? -6.405 -3.805 -12.487 1.00 80.94 88 GLU A C 1
ATOM 692 O O . GLU A 1 88 ? -5.655 -4.209 -11.596 1.00 80.94 88 GLU A O 1
ATOM 697 N N . ASP A 1 89 ? -7.471 -4.492 -12.892 1.00 78.38 89 ASP A N 1
ATOM 698 C CA . ASP A 1 89 ? -7.717 -5.851 -12.420 1.00 78.38 89 ASP A CA 1
ATOM 699 C C . ASP A 1 89 ? -6.682 -6.779 -13.065 1.00 78.38 89 ASP A C 1
ATOM 701 O O . ASP A 1 89 ? -6.485 -6.783 -14.279 1.00 78.38 89 ASP A O 1
ATOM 705 N N . ILE A 1 90 ? -5.991 -7.572 -12.250 1.00 74.19 90 ILE A N 1
ATOM 706 C CA . ILE A 1 90 ? -4.903 -8.436 -12.725 1.00 74.19 90 ILE A CA 1
ATOM 707 C C . ILE A 1 90 ? -5.435 -9.522 -13.673 1.00 74.19 90 ILE A C 1
ATOM 709 O O . ILE A 1 90 ? -4.747 -9.889 -14.627 1.00 74.19 90 ILE A O 1
ATOM 713 N N . GLU A 1 91 ? -6.671 -9.984 -13.452 1.00 71.50 91 GLU A N 1
ATOM 714 C CA . GLU A 1 91 ? -7.374 -10.931 -14.331 1.00 71.50 91 GLU A CA 1
ATOM 715 C C . GLU A 1 91 ? -7.479 -10.405 -15.775 1.00 71.50 91 GLU A C 1
ATOM 717 O O . GLU A 1 91 ? -7.283 -11.163 -16.728 1.00 71.50 91 GLU A O 1
ATOM 722 N N . ASP A 1 92 ? -7.714 -9.100 -15.942 1.00 74.06 92 ASP A N 1
ATOM 723 C CA . ASP A 1 92 ? -7.901 -8.465 -17.251 1.00 74.06 92 ASP A CA 1
ATOM 724 C C . ASP A 1 92 ? -6.571 -8.252 -17.993 1.00 74.06 92 ASP A C 1
ATOM 726 O O . ASP A 1 92 ? -6.542 -8.150 -19.221 1.00 74.06 92 ASP A O 1
ATOM 730 N N . LEU A 1 93 ? -5.450 -8.242 -17.264 1.00 70.06 93 LEU A N 1
ATOM 731 C CA . LEU A 1 93 ? -4.110 -8.047 -17.823 1.00 70.06 93 LEU A CA 1
ATOM 732 C C . LEU A 1 93 ? -3.521 -9.314 -18.467 1.00 70.06 93 LEU A C 1
ATOM 734 O O . LEU A 1 93 ? -2.431 -9.246 -19.035 1.00 70.06 93 LEU A O 1
ATOM 738 N N . GLN A 1 94 ? -4.212 -10.459 -18.387 1.00 67.69 94 GLN A N 1
ATOM 739 C CA . GLN A 1 94 ? -3.765 -11.754 -18.933 1.00 67.69 94 GLN A CA 1
ATOM 740 C C . GLN A 1 94 ? -2.337 -12.140 -18.503 1.00 67.69 94 GLN A C 1
ATOM 742 O O . GLN A 1 94 ? -1.583 -12.768 -19.251 1.00 67.69 94 GLN A O 1
ATOM 747 N N . LEU A 1 95 ? -1.948 -11.751 -17.290 1.00 63.44 95 LEU A N 1
ATOM 748 C CA . LEU A 1 95 ? -0.640 -12.071 -16.732 1.00 63.44 95 LEU A CA 1
ATOM 749 C C . LEU A 1 95 ? -0.586 -13.547 -16.299 1.00 63.44 95 LEU A C 1
ATOM 751 O O . LEU A 1 95 ? -1.599 -14.100 -15.863 1.00 63.44 95 LEU A O 1
ATOM 755 N N . PRO A 1 96 ? 0.580 -14.212 -16.387 1.00 56.97 96 PRO A N 1
ATOM 756 C CA . PRO A 1 96 ? 0.715 -15.595 -15.950 1.00 56.97 96 PRO A CA 1
ATOM 757 C C . PRO A 1 96 ? 0.527 -15.693 -14.429 1.00 56.97 96 PRO A C 1
ATOM 759 O O . PRO A 1 96 ? 1.368 -15.248 -13.648 1.00 56.97 96 PRO A O 1
ATOM 762 N N . SER A 1 97 ? -0.569 -16.327 -14.007 1.00 55.75 97 SER A N 1
ATOM 763 C CA . SER A 1 97 ? -0.968 -16.494 -12.599 1.00 55.75 97 SER A CA 1
ATOM 764 C C . SER A 1 97 ? 0.112 -17.122 -11.705 1.00 55.75 97 SER A C 1
ATOM 766 O O . SER A 1 97 ? 0.159 -16.836 -10.511 1.00 55.75 97 SER A O 1
ATOM 768 N N . ALA A 1 98 ? 1.016 -17.924 -12.276 1.00 55.25 98 ALA A N 1
ATOM 769 C CA . ALA A 1 98 ? 2.097 -18.600 -11.557 1.00 55.25 98 ALA A CA 1
ATOM 770 C C . ALA A 1 98 ? 3.205 -17.662 -11.032 1.00 55.25 98 ALA A C 1
ATOM 772 O O . ALA A 1 98 ? 3.850 -17.977 -10.032 1.00 55.25 98 ALA A O 1
ATOM 773 N N . GLU A 1 99 ? 3.457 -16.519 -11.682 1.00 56.12 99 GLU A N 1
ATOM 774 C CA . GLU A 1 99 ? 4.453 -15.556 -11.176 1.00 56.12 99 GLU A CA 1
ATOM 775 C C . GLU A 1 99 ? 3.882 -14.698 -10.041 1.00 56.12 99 GLU A C 1
ATOM 777 O O . GLU A 1 99 ? 4.590 -14.358 -9.092 1.00 56.12 99 GLU A O 1
ATOM 782 N N . LEU A 1 100 ? 2.575 -14.429 -10.091 1.00 59.97 100 LEU A N 1
ATOM 783 C CA . LEU A 1 100 ? 1.830 -13.731 -9.044 1.00 59.97 100 LEU A CA 1
ATOM 784 C C . LEU A 1 100 ? 1.638 -14.601 -7.799 1.00 59.97 100 LEU A C 1
ATOM 786 O O . LEU A 1 100 ? 1.786 -14.111 -6.681 1.00 59.97 100 LEU A O 1
ATOM 790 N N . SER A 1 101 ? 1.362 -15.898 -7.972 1.00 59.44 101 SER A N 1
ATOM 791 C CA . SER A 1 101 ? 1.159 -16.818 -6.848 1.00 59.44 101 SER A CA 1
ATOM 792 C C . SER A 1 101 ? 2.417 -16.966 -5.989 1.00 59.44 101 SER A C 1
ATOM 794 O O . SER A 1 101 ? 2.331 -16.918 -4.767 1.00 59.44 101 SER A O 1
ATOM 796 N N . LYS A 1 102 ? 3.605 -17.047 -6.604 1.00 59.41 102 LYS A N 1
ATOM 797 C CA . LYS A 1 102 ? 4.873 -17.191 -5.871 1.00 59.41 102 LYS A CA 1
ATOM 798 C C . LYS A 1 102 ? 5.229 -15.955 -5.040 1.00 59.41 102 LYS A C 1
ATOM 800 O O . LYS A 1 102 ? 5.598 -16.081 -3.877 1.00 59.41 102 LYS A O 1
ATOM 805 N N . ALA A 1 103 ? 5.088 -14.757 -5.613 1.00 56.88 103 ALA A N 1
ATOM 806 C CA . ALA A 1 103 ? 5.338 -13.508 -4.888 1.00 56.88 103 ALA A CA 1
ATOM 807 C C . ALA A 1 103 ? 4.407 -13.339 -3.670 1.00 56.88 103 ALA A C 1
ATOM 809 O O . ALA A 1 103 ? 4.765 -12.687 -2.689 1.00 56.88 103 ALA A O 1
ATOM 810 N N . ARG A 1 104 ? 3.218 -13.947 -3.728 1.00 59.12 104 ARG A N 1
ATOM 811 C CA . ARG A 1 104 ? 2.209 -13.919 -2.667 1.00 59.12 104 ARG A CA 1
ATOM 812 C C . ARG A 1 104 ? 2.418 -14.968 -1.583 1.00 59.12 104 ARG A C 1
ATOM 814 O O . ARG A 1 104 ? 2.201 -14.667 -0.413 1.00 59.12 104 ARG A O 1
ATOM 821 N N . GLU A 1 105 ? 2.882 -16.160 -1.941 1.00 61.22 105 GLU A N 1
ATOM 822 C CA . GLU A 1 105 ? 3.347 -17.147 -0.960 1.00 61.22 105 GLU A CA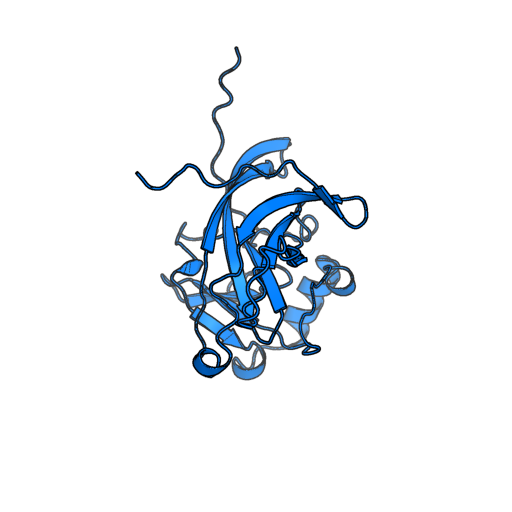 1
ATOM 823 C C . GLU A 1 105 ? 4.495 -16.565 -0.121 1.00 61.22 105 GLU A C 1
ATOM 825 O O . GLU A 1 105 ? 4.445 -16.602 1.109 1.00 61.22 105 GLU A O 1
ATOM 830 N N . ASP A 1 106 ? 5.468 -15.924 -0.779 1.00 55.72 106 ASP A N 1
ATOM 831 C CA . ASP A 1 106 ? 6.624 -15.302 -0.123 1.00 55.72 106 ASP A CA 1
ATOM 832 C C . ASP A 1 106 ? 6.234 -14.119 0.790 1.00 55.72 106 ASP A C 1
ATOM 834 O O . ASP A 1 106 ? 6.921 -13.845 1.778 1.00 55.72 106 ASP A O 1
ATOM 838 N N . CYS A 1 107 ? 5.129 -13.416 0.497 1.00 49.44 107 CYS A N 1
ATOM 839 C CA . CYS A 1 107 ? 4.623 -12.321 1.332 1.00 49.44 107 CYS A CA 1
ATOM 840 C C . CYS A 1 107 ? 3.655 -12.771 2.438 1.00 49.44 107 CYS A C 1
ATOM 842 O O . CYS A 1 107 ? 3.188 -11.934 3.211 1.00 49.44 107 CYS A O 1
ATOM 844 N N . GLY A 1 108 ? 3.343 -14.070 2.518 1.00 51.31 108 GLY A N 1
ATOM 845 C CA . GLY A 1 108 ? 2.351 -14.601 3.449 1.00 51.31 108 GLY A CA 1
ATOM 846 C C . GLY A 1 108 ? 0.945 -14.069 3.168 1.00 51.31 108 GLY A C 1
ATOM 847 O O . GLY A 1 108 ? 0.216 -13.769 4.117 1.00 51.31 108 GLY A O 1
ATOM 848 N N . ALA A 1 109 ? 0.572 -13.925 1.888 1.00 49.94 109 ALA A N 1
ATOM 849 C CA . ALA A 1 109 ? -0.641 -13.230 1.457 1.00 49.94 109 ALA A CA 1
ATOM 850 C C . ALA A 1 109 ? -1.938 -13.743 2.098 1.00 49.94 109 ALA A C 1
ATOM 852 O O . ALA A 1 109 ? -2.844 -12.956 2.364 1.00 49.94 109 ALA A O 1
ATOM 853 N N . ASP A 1 110 ? -1.999 -15.033 2.430 1.00 49.88 110 ASP A N 1
ATOM 854 C CA . ASP A 1 110 ? -3.132 -15.648 3.134 1.00 49.88 110 ASP A CA 1
ATOM 855 C C . ASP A 1 110 ? -3.344 -15.093 4.556 1.00 49.88 110 ASP A C 1
ATOM 857 O O . ASP A 1 110 ? -4.430 -15.210 5.122 1.00 49.88 110 ASP A O 1
ATOM 861 N N . SER A 1 111 ? -2.323 -14.447 5.129 1.00 46.50 111 SER A N 1
ATOM 862 C CA . SER A 1 111 ? -2.360 -13.769 6.431 1.00 46.50 111 SER A CA 1
ATOM 863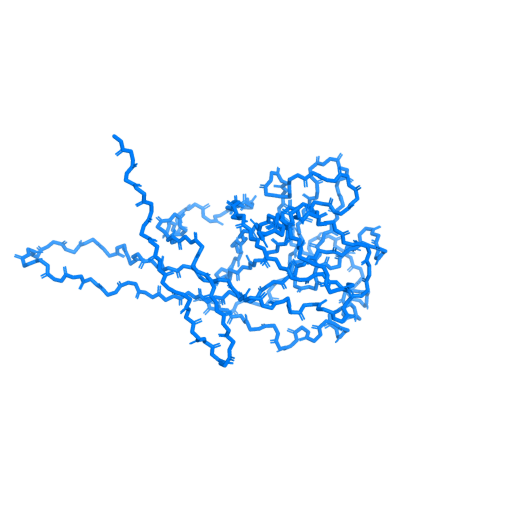 C C . SER A 1 111 ? -2.437 -12.237 6.340 1.00 46.50 111 SER A C 1
ATOM 865 O O . SER A 1 111 ? -2.500 -11.570 7.380 1.00 46.50 111 SER A O 1
ATOM 867 N N . LEU A 1 112 ? -2.476 -11.659 5.125 1.00 49.56 112 LEU A N 1
ATOM 868 C CA . LEU A 1 112 ? -2.730 -10.230 4.903 1.00 49.56 112 LEU A CA 1
ATOM 869 C C . LEU A 1 112 ? -4.158 -9.919 5.370 1.00 49.56 112 LEU A C 1
ATOM 871 O O . LEU A 1 112 ? -5.121 -10.095 4.630 1.00 49.56 112 LEU A O 1
ATOM 875 N N . ALA A 1 113 ? -4.295 -9.511 6.633 1.00 45.09 113 ALA A N 1
ATOM 876 C CA . ALA A 1 113 ? -5.541 -9.134 7.284 1.00 45.09 113 ALA A CA 1
ATOM 877 C C . ALA A 1 113 ? -6.308 -8.123 6.428 1.00 45.09 113 ALA A C 1
ATOM 879 O O . ALA A 1 113 ? -5.947 -6.950 6.314 1.00 45.09 113 ALA A O 1
ATOM 880 N N . ARG A 1 114 ? -7.354 -8.642 5.797 1.00 54.59 114 ARG A N 1
ATOM 881 C CA . ARG A 1 114 ? -8.340 -7.905 5.027 1.00 54.59 114 ARG A CA 1
ATOM 882 C C . ARG A 1 114 ? -9.340 -7.337 6.013 1.00 54.59 114 ARG A C 1
ATOM 884 O O . ARG A 1 114 ? -9.992 -8.109 6.712 1.00 54.59 114 ARG A O 1
ATOM 891 N N . THR A 1 115 ? -9.575 -6.032 5.979 1.00 45.44 115 THR A N 1
ATOM 892 C CA . THR A 1 115 ? -10.901 -5.550 6.369 1.00 45.44 115 THR A CA 1
ATOM 893 C C . THR A 1 115 ? -11.816 -5.745 5.158 1.00 45.44 115 THR A C 1
ATOM 895 O O . THR A 1 115 ? -11.883 -4.897 4.269 1.00 45.44 115 THR A O 1
ATOM 898 N N . ARG A 1 116 ? -12.446 -6.927 5.056 1.00 47.12 116 ARG A N 1
ATOM 899 C CA . ARG A 1 116 ? -13.464 -7.206 4.029 1.00 47.12 116 ARG A CA 1
ATOM 900 C C . ARG A 1 116 ? -14.746 -6.482 4.428 1.00 47.12 116 ARG A C 1
ATOM 902 O O . ARG A 1 116 ? -15.360 -6.857 5.420 1.00 47.12 116 ARG A O 1
ATOM 909 N N . ILE A 1 117 ? -15.167 -5.494 3.645 1.00 45.84 117 ILE A N 1
ATOM 910 C CA . ILE A 1 117 ? -16.509 -4.910 3.773 1.00 45.84 117 ILE A CA 1
ATOM 911 C C . ILE A 1 117 ? -17.490 -5.655 2.850 1.00 45.84 117 ILE A C 1
ATOM 913 O O . ILE A 1 117 ? -18.671 -5.756 3.165 1.00 45.84 117 ILE A O 1
ATOM 917 N N . SER A 1 118 ? -16.996 -6.322 1.796 1.00 40.28 118 SER A N 1
ATOM 918 C CA . SER A 1 118 ? -17.742 -7.339 1.038 1.00 40.28 118 SER A CA 1
ATOM 919 C C . SER A 1 118 ? -16.810 -8.379 0.375 1.00 40.28 118 SER A C 1
ATOM 921 O O . SER A 1 118 ? -15.632 -8.133 0.115 1.00 40.28 118 SER A O 1
ATOM 923 N N . GLY A 1 119 ? -17.300 -9.614 0.217 1.00 34.81 119 GLY A N 1
ATOM 924 C CA . GLY A 1 119 ? -16.507 -10.837 0.014 1.00 34.81 119 GLY A CA 1
ATOM 925 C C . GLY A 1 119 ? -16.005 -11.150 -1.404 1.00 34.81 119 GLY A C 1
ATOM 926 O O . GLY A 1 119 ? -16.240 -12.258 -1.872 1.00 34.81 119 GLY A O 1
ATOM 927 N N . SER A 1 120 ? -15.303 -10.237 -2.079 1.00 45.78 120 SER A N 1
ATOM 928 C CA . SER A 1 120 ? -14.623 -10.516 -3.362 1.00 45.78 120 SER A CA 1
ATOM 929 C C . SER A 1 120 ? -13.133 -10.867 -3.156 1.00 45.78 120 SER A C 1
ATOM 931 O O . SER A 1 120 ? -12.467 -10.247 -2.336 1.00 45.78 120 SER A O 1
ATOM 933 N N . ASP A 1 121 ? -12.582 -11.870 -3.849 1.00 55.25 121 ASP A N 1
ATOM 934 C CA . ASP A 1 121 ? -11.146 -12.246 -3.799 1.00 55.25 121 ASP A CA 1
ATOM 935 C C . ASP A 1 121 ? -10.337 -11.655 -4.971 1.00 55.25 121 ASP A C 1
ATOM 937 O O . ASP A 1 121 ? -9.248 -12.131 -5.278 1.00 55.25 121 ASP A O 1
ATOM 941 N N . LYS A 1 122 ? -10.869 -10.642 -5.666 1.00 56.47 122 LYS A N 1
ATOM 942 C CA . LYS A 1 122 ? -10.254 -10.167 -6.906 1.00 56.47 122 LYS A CA 1
ATOM 943 C C . LYS A 1 122 ? -8.984 -9.366 -6.664 1.00 56.47 122 LYS A C 1
ATOM 945 O O . LYS A 1 122 ? -8.874 -8.549 -5.752 1.00 56.47 122 LYS A O 1
ATOM 950 N N . GLU A 1 123 ? -8.048 -9.594 -7.566 1.00 71.69 123 GLU A N 1
ATOM 951 C CA . GLU A 1 123 ? -6.687 -9.102 -7.506 1.00 71.69 123 GLU A CA 1
ATOM 952 C C . GLU A 1 123 ? -6.526 -7.904 -8.438 1.00 71.69 123 GLU A C 1
ATOM 954 O O . GLU A 1 123 ? -7.003 -7.925 -9.574 1.00 71.69 123 GLU A O 1
ATOM 959 N N . PHE A 1 124 ? -5.831 -6.865 -7.987 1.00 79.69 124 PHE A N 1
ATOM 960 C CA . PHE A 1 124 ? -5.600 -5.673 -8.794 1.00 79.69 124 PHE A CA 1
ATOM 961 C C . PHE A 1 124 ? -4.186 -5.129 -8.589 1.00 79.69 124 PHE A C 1
ATOM 963 O O . PHE A 1 124 ? -3.531 -5.374 -7.571 1.00 79.69 124 PHE A O 1
ATOM 970 N N . ALA A 1 125 ? -3.726 -4.370 -9.577 1.00 84.69 125 ALA A N 1
ATOM 971 C CA . ALA A 1 125 ? -2.419 -3.748 -9.595 1.00 84.69 125 ALA A CA 1
ATOM 972 C C . ALA A 1 125 ? -2.534 -2.221 -9.603 1.00 84.69 125 ALA A C 1
ATOM 974 O O . ALA A 1 125 ? -3.373 -1.653 -10.304 1.00 84.69 125 ALA A O 1
ATOM 975 N N . LEU A 1 126 ? -1.654 -1.552 -8.855 1.00 87.19 126 LEU A N 1
ATOM 976 C CA . LEU A 1 126 ? -1.409 -0.123 -9.019 1.00 87.19 126 LEU A CA 1
ATOM 977 C C . LEU A 1 126 ? -0.511 0.100 -10.233 1.00 87.19 126 LEU A C 1
ATOM 979 O O . LEU A 1 126 ? 0.543 -0.528 -10.352 1.00 87.19 126 LEU A O 1
ATOM 983 N N . VAL A 1 127 ? -0.888 1.041 -11.093 1.00 88.38 127 VAL A N 1
ATOM 984 C CA . VAL A 1 127 ? -0.108 1.410 -12.277 1.00 88.38 127 VAL A CA 1
ATOM 985 C C . VAL A 1 127 ? 0.660 2.695 -12.018 1.00 88.38 127 VAL A C 1
ATOM 987 O O . VAL A 1 127 ? 0.077 3.742 -11.748 1.00 88.38 127 VAL A O 1
ATOM 990 N N . CYS A 1 128 ? 1.984 2.656 -12.153 1.00 89.69 128 CYS A N 1
ATOM 991 C CA . CYS A 1 128 ? 2.803 3.861 -12.083 1.00 89.69 128 CYS A CA 1
ATOM 992 C C . CYS A 1 128 ? 2.461 4.816 -13.246 1.00 89.69 128 CYS A C 1
ATOM 994 O O . CYS A 1 128 ? 2.620 4.426 -14.406 1.00 89.69 128 CYS A O 1
ATOM 996 N N . PRO A 1 129 ? 2.113 6.090 -12.978 1.00 88.25 129 PRO A N 1
ATOM 997 C CA . PRO A 1 129 ? 1.704 7.045 -14.015 1.00 88.25 129 PRO A CA 1
ATOM 998 C C . PRO A 1 129 ? 2.835 7.457 -14.968 1.00 88.25 129 PRO A C 1
ATOM 1000 O O . PRO A 1 129 ? 2.575 8.011 -16.030 1.00 88.25 129 PRO A O 1
ATOM 1003 N N . VAL A 1 130 ? 4.100 7.221 -14.603 1.00 88.75 130 VAL A N 1
ATOM 1004 C CA . VAL A 1 130 ? 5.252 7.667 -15.405 1.00 88.75 130 VAL A CA 1
ATOM 1005 C C . VAL A 1 130 ? 5.599 6.684 -16.520 1.00 88.75 130 VAL A C 1
ATOM 1007 O O . VAL A 1 130 ? 5.939 7.099 -17.622 1.00 88.75 130 VAL A O 1
ATOM 1010 N N . HIS A 1 131 ? 5.574 5.384 -16.235 1.00 88.44 131 HIS A N 1
ATOM 1011 C CA . HIS A 1 131 ? 6.092 4.362 -17.154 1.00 88.44 131 HIS A CA 1
ATOM 1012 C C . HIS A 1 131 ? 5.295 3.049 -17.105 1.00 88.44 131 HIS A C 1
ATOM 1014 O O . HIS A 1 131 ? 5.788 2.017 -17.552 1.00 88.44 131 HIS A O 1
ATOM 1020 N N . GLY A 1 132 ? 4.085 3.068 -16.534 1.00 87.75 132 GLY A N 1
ATOM 1021 C CA . GLY A 1 132 ? 3.130 1.961 -16.622 1.00 87.75 132 GLY A CA 1
ATOM 1022 C C . GLY A 1 132 ? 3.495 0.709 -15.826 1.00 87.75 132 GLY A C 1
ATOM 1023 O O . GLY A 1 132 ? 2.959 -0.356 -16.103 1.00 87.75 132 GLY A O 1
ATOM 1024 N N . TRP A 1 133 ? 4.426 0.795 -14.870 1.00 90.31 133 TRP A N 1
ATOM 1025 C CA . TRP A 1 133 ? 4.789 -0.373 -14.064 1.00 90.31 133 TRP A CA 1
ATOM 1026 C C . TRP A 1 133 ? 3.661 -0.774 -13.132 1.00 90.31 133 TRP A C 1
ATOM 1028 O O . TRP A 1 133 ? 3.098 0.073 -12.441 1.00 90.31 133 TRP A O 1
ATOM 1038 N N . LEU A 1 134 ? 3.391 -2.070 -13.119 1.00 89.19 134 LEU A N 1
ATOM 1039 C CA . LEU A 1 134 ? 2.303 -2.691 -12.390 1.00 89.19 134 LEU A CA 1
ATOM 1040 C C . LEU A 1 134 ? 2.818 -3.214 -11.055 1.00 89.19 134 LEU A C 1
ATOM 1042 O O . LEU A 1 134 ? 3.802 -3.952 -11.028 1.00 89.19 134 LEU A O 1
ATOM 1046 N N . PHE A 1 135 ? 2.146 -2.866 -9.967 1.00 88.62 135 PHE A N 1
ATOM 1047 C CA . PHE A 1 135 ? 2.463 -3.346 -8.626 1.00 88.62 135 PHE A CA 1
ATOM 1048 C C . PHE A 1 135 ? 1.260 -4.071 -8.049 1.00 88.62 135 PHE A C 1
ATOM 1050 O O . PHE A 1 135 ? 0.202 -3.464 -7.902 1.00 88.62 135 PHE A O 1
ATOM 1057 N N . ASP A 1 136 ? 1.423 -5.346 -7.710 1.00 85.81 136 ASP A N 1
ATOM 1058 C CA . ASP A 1 136 ? 0.384 -6.120 -7.032 1.00 85.81 136 ASP A CA 1
ATOM 1059 C C . ASP A 1 136 ? 0.068 -5.469 -5.681 1.00 85.81 136 ASP A C 1
ATOM 1061 O O . ASP A 1 136 ? 0.956 -5.305 -4.844 1.00 85.81 136 ASP A O 1
ATOM 1065 N N . ALA A 1 137 ? -1.187 -5.079 -5.459 1.00 83.31 137 ALA A N 1
ATOM 1066 C CA . ALA A 1 137 ? -1.574 -4.360 -4.246 1.00 83.31 137 ALA A CA 1
ATOM 1067 C C . ALA A 1 137 ? -1.498 -5.228 -2.977 1.00 83.31 137 ALA A C 1
ATOM 1069 O O . ALA A 1 137 ? -1.451 -4.692 -1.870 1.00 83.31 137 ALA A O 1
ATOM 1070 N N . LEU A 1 138 ? -1.476 -6.558 -3.139 1.00 80.06 138 LEU A N 1
ATOM 1071 C CA . LEU A 1 138 ? -1.391 -7.522 -2.043 1.00 80.06 138 LEU A CA 1
ATOM 1072 C C . LEU A 1 138 ? 0.051 -7.740 -1.583 1.00 80.06 138 LEU A C 1
ATOM 1074 O O . LEU A 1 138 ? 0.367 -7.560 -0.410 1.00 80.06 138 LEU A O 1
ATOM 1078 N N . SER A 1 139 ? 0.939 -8.124 -2.500 1.00 81.38 139 SER A N 1
ATOM 1079 C CA . SER A 1 139 ? 2.341 -8.398 -2.164 1.00 81.38 139 SER A CA 1
ATOM 1080 C C . SER A 1 139 ? 3.234 -7.158 -2.210 1.00 81.38 139 SER A C 1
ATOM 1082 O O . SER A 1 139 ? 4.338 -7.179 -1.665 1.00 81.38 139 SER A O 1
ATOM 1084 N N . GLY A 1 140 ? 2.797 -6.089 -2.878 1.00 87.44 140 GLY A N 1
ATOM 1085 C CA . GLY A 1 140 ? 3.608 -4.916 -3.205 1.00 87.44 140 GLY A CA 1
ATOM 1086 C C . GLY A 1 140 ? 4.615 -5.161 -4.332 1.00 87.44 140 GLY A C 1
ATOM 1087 O O . GLY A 1 140 ? 5.302 -4.227 -4.745 1.00 87.44 140 GLY A O 1
ATOM 1088 N N . THR A 1 141 ? 4.733 -6.391 -4.835 1.00 86.88 141 THR A N 1
ATOM 1089 C CA . THR A 1 141 ? 5.727 -6.759 -5.846 1.00 86.88 141 THR A CA 1
ATOM 1090 C C . THR A 1 141 ? 5.424 -6.063 -7.164 1.00 86.88 141 THR A C 1
ATOM 1092 O O . THR A 1 141 ? 4.289 -6.067 -7.647 1.00 86.88 141 THR A O 1
ATOM 1095 N N . CYS A 1 142 ? 6.451 -5.486 -7.781 1.00 88.25 142 CYS A N 1
ATOM 1096 C CA . CYS A 1 142 ? 6.344 -4.982 -9.139 1.00 88.25 142 CYS A CA 1
ATOM 1097 C C . CYS A 1 142 ? 6.291 -6.155 -10.123 1.00 88.25 142 CYS A C 1
ATOM 1099 O O . CYS A 1 142 ? 7.285 -6.844 -10.346 1.00 88.25 142 CYS A O 1
ATOM 1101 N N . ILE A 1 143 ? 5.141 -6.340 -10.757 1.00 85.12 143 ILE A N 1
ATOM 1102 C CA . ILE A 1 143 ? 4.907 -7.342 -11.798 1.00 85.12 143 ILE A CA 1
ATOM 1103 C C . ILE A 1 143 ? 5.791 -7.041 -13.015 1.00 85.12 143 ILE A C 1
ATOM 1105 O O . ILE A 1 143 ? 6.356 -7.942 -13.625 1.00 85.12 143 ILE A O 1
ATOM 1109 N N . SER A 1 144 ? 5.961 -5.760 -13.360 1.00 83.31 144 SER A N 1
ATOM 1110 C CA . SER A 1 144 ? 6.784 -5.358 -14.509 1.00 83.31 144 SER A CA 1
ATOM 1111 C C . SER A 1 144 ? 8.286 -5.567 -14.283 1.00 83.31 144 SER A C 1
ATOM 1113 O O . SER A 1 144 ? 9.038 -5.688 -15.247 1.00 83.31 144 SER A O 1
ATOM 1115 N N . ASN A 1 145 ? 8.741 -5.560 -13.026 1.00 86.00 145 ASN A N 1
ATOM 1116 C CA . ASN A 1 145 ? 10.130 -5.807 -12.652 1.00 86.00 145 ASN A CA 1
ATOM 1117 C C . ASN A 1 145 ? 10.227 -6.225 -11.171 1.00 86.00 145 ASN A C 1
ATOM 1119 O O . ASN A 1 145 ? 10.347 -5.343 -10.316 1.00 86.00 145 ASN A O 1
ATOM 1123 N N . PRO A 1 146 ? 10.287 -7.535 -10.864 1.00 84.00 146 PRO A N 1
ATOM 1124 C CA . PRO A 1 146 ? 10.306 -8.059 -9.491 1.00 84.00 146 PRO A CA 1
ATOM 1125 C C . PRO A 1 146 ? 11.493 -7.613 -8.625 1.00 84.00 146 PRO A C 1
ATOM 1127 O O . PRO A 1 146 ? 11.543 -7.903 -7.435 1.00 84.00 146 PRO A O 1
ATOM 1130 N N . SER A 1 147 ? 12.460 -6.885 -9.192 1.00 88.06 147 SER A N 1
ATOM 1131 C CA . SER A 1 147 ? 13.531 -6.239 -8.424 1.00 88.06 147 SER A CA 1
ATOM 1132 C C . SER A 1 147 ? 13.039 -5.048 -7.600 1.00 88.06 147 SER A C 1
ATOM 1134 O O . SER A 1 147 ? 13.845 -4.442 -6.902 1.00 88.06 147 SER A O 1
ATOM 1136 N N . TYR A 1 148 ? 11.765 -4.671 -7.704 1.00 90.69 148 TYR A N 1
ATOM 1137 C CA . TYR A 1 148 ? 11.167 -3.521 -7.037 1.00 90.69 148 TYR A CA 1
ATOM 1138 C C . TYR A 1 148 ? 9.907 -3.923 -6.285 1.00 90.69 148 TYR A C 1
ATOM 1140 O O . TYR A 1 148 ? 9.083 -4.670 -6.810 1.00 90.69 148 TYR A O 1
ATOM 1148 N N . THR A 1 149 ? 9.732 -3.352 -5.096 1.00 91.62 149 THR A N 1
ATOM 1149 C CA . THR A 1 149 ? 8.637 -3.719 -4.192 1.00 91.62 149 THR A CA 1
ATOM 1150 C C . THR A 1 149 ? 8.128 -2.481 -3.456 1.00 91.62 149 THR A C 1
ATOM 1152 O O . THR A 1 149 ? 8.906 -1.596 -3.093 1.00 91.62 149 THR A O 1
ATOM 1155 N N . LEU A 1 150 ? 6.812 -2.391 -3.275 1.00 91.62 150 LEU A N 1
ATOM 1156 C CA . LEU A 1 150 ? 6.142 -1.407 -2.424 1.00 91.62 150 LEU A CA 1
ATOM 1157 C C . LEU A 1 150 ? 6.025 -1.928 -1.003 1.00 91.62 150 LEU A C 1
ATOM 1159 O O . LEU A 1 150 ? 5.947 -3.131 -0.796 1.00 91.62 150 LEU A O 1
ATOM 1163 N N . ASP A 1 151 ? 5.937 -1.036 -0.026 1.00 91.69 151 ASP A N 1
ATOM 1164 C CA . ASP A 1 151 ? 5.513 -1.443 1.311 1.00 91.69 151 ASP A CA 1
ATOM 1165 C C . ASP A 1 151 ? 4.005 -1.657 1.316 1.00 91.69 151 ASP A C 1
ATOM 1167 O O . ASP A 1 151 ? 3.274 -0.843 0.752 1.00 91.69 151 ASP A O 1
ATOM 1171 N N . VAL A 1 152 ? 3.546 -2.721 1.970 1.00 90.19 152 VAL A N 1
ATOM 1172 C CA . VAL A 1 152 ? 2.119 -3.008 2.174 1.00 90.19 152 VAL A CA 1
ATOM 1173 C C . VAL A 1 152 ? 1.835 -3.032 3.669 1.00 90.19 152 VAL A C 1
ATOM 1175 O O . VAL A 1 152 ? 2.632 -3.570 4.438 1.00 90.19 152 VAL A O 1
ATOM 1178 N N . PHE A 1 153 ? 0.706 -2.466 4.086 1.00 88.50 153 PHE A N 1
ATOM 1179 C CA . PHE A 1 153 ? 0.317 -2.323 5.489 1.00 88.50 153 PHE A CA 1
ATOM 1180 C C . PHE A 1 153 ? -1.080 -2.898 5.732 1.00 88.50 153 PHE A C 1
ATOM 1182 O O . PHE A 1 153 ? -1.930 -2.872 4.840 1.00 88.50 153 PHE A O 1
ATOM 1189 N N . HIS A 1 154 ? -1.340 -3.384 6.949 1.00 85.69 154 HIS A N 1
ATOM 1190 C CA . HIS A 1 154 ? -2.695 -3.768 7.328 1.00 85.69 154 HIS A CA 1
ATOM 1191 C C . HIS A 1 154 ? -3.562 -2.529 7.504 1.00 85.69 154 HIS A C 1
ATOM 1193 O O . HIS A 1 154 ? -3.106 -1.491 7.989 1.00 85.69 154 HIS A O 1
ATOM 1199 N N . THR A 1 155 ? -4.834 -2.672 7.160 1.00 83.88 155 THR A N 1
ATOM 1200 C CA . THR A 1 155 ? -5.857 -1.649 7.340 1.00 83.88 155 THR A CA 1
ATOM 1201 C C . THR A 1 155 ? -6.908 -2.150 8.318 1.00 83.88 155 THR A C 1
ATOM 1203 O O . THR A 1 155 ? -7.318 -3.311 8.266 1.00 83.88 155 THR A O 1
ATOM 1206 N N . HIS A 1 156 ? -7.362 -1.269 9.202 1.00 83.75 156 HIS A N 1
ATOM 1207 C CA . HIS A 1 156 ? -8.524 -1.505 10.048 1.00 83.75 156 HIS A CA 1
ATOM 1208 C C . HIS A 1 156 ? -9.547 -0.395 9.819 1.00 83.75 156 HIS A C 1
ATOM 1210 O O . HIS A 1 156 ? -9.174 0.771 9.666 1.00 83.75 156 HIS A O 1
ATOM 1216 N N . VAL A 1 157 ? -10.826 -0.766 9.773 1.00 79.75 157 VAL A N 1
ATOM 1217 C CA . VAL A 1 157 ? -11.938 0.175 9.633 1.00 79.75 157 VAL A CA 1
ATOM 1218 C C . VAL A 1 157 ? -12.922 -0.050 10.767 1.00 79.75 157 VAL A C 1
ATOM 1220 O O . VAL A 1 157 ? -13.460 -1.145 10.907 1.00 79.75 157 VAL A O 1
ATOM 1223 N N . ASP A 1 158 ? -13.186 0.994 11.539 1.00 79.81 158 ASP A N 1
ATOM 1224 C CA . ASP A 1 158 ? -14.186 1.015 12.601 1.00 79.81 158 ASP A CA 1
ATOM 1225 C C . ASP A 1 158 ? -15.255 2.073 12.308 1.00 79.81 158 ASP A C 1
ATOM 1227 O O . ASP A 1 158 ? -15.013 3.110 11.688 1.00 79.81 158 ASP A O 1
ATOM 1231 N N . THR A 1 159 ? -16.475 1.807 12.756 1.00 74.38 159 THR A N 1
ATOM 1232 C CA . THR A 1 159 ? -17.592 2.750 12.671 1.00 74.38 159 THR A CA 1
ATOM 1233 C C . THR A 1 159 ? -17.514 3.747 13.818 1.00 74.38 159 THR A C 1
ATOM 1235 O O . THR A 1 159 ? -17.335 3.352 14.975 1.00 74.38 159 THR A O 1
ATOM 1238 N N . ILE A 1 160 ? -17.681 5.037 13.528 1.00 68.19 160 ILE A N 1
ATOM 1239 C CA . ILE A 1 160 ? -17.867 6.044 14.572 1.00 68.19 160 ILE A CA 1
ATOM 1240 C C . ILE A 1 160 ? -19.302 5.888 15.097 1.00 68.19 160 ILE A C 1
ATOM 1242 O O . ILE A 1 160 ? -20.237 6.051 14.316 1.00 68.19 160 ILE A O 1
ATOM 1246 N N . PRO A 1 161 ? -19.516 5.562 16.386 1.00 58.59 161 PRO A N 1
ATOM 1247 C CA . PRO A 1 161 ? -20.866 5.534 16.934 1.00 58.59 161 PRO A CA 1
ATOM 1248 C C . PRO A 1 161 ? -21.444 6.953 16.926 1.00 58.59 161 PRO A C 1
ATOM 1250 O O . PRO A 1 161 ? -20.795 7.883 17.415 1.00 58.59 161 PRO A O 1
ATOM 1253 N N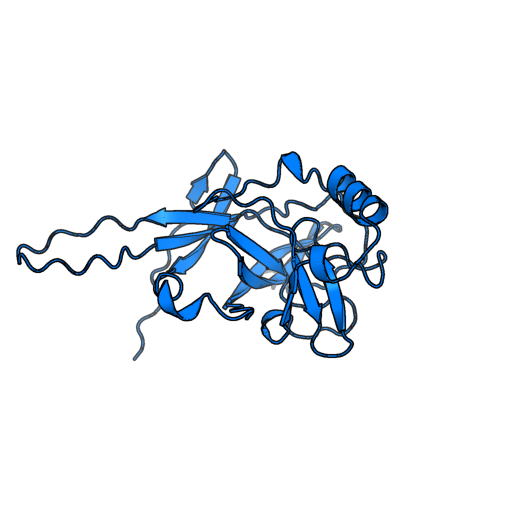 . GLU A 1 162 ? -22.652 7.118 16.381 1.00 56.22 162 GLU A N 1
ATOM 1254 C CA . GLU A 1 162 ? -23.371 8.393 16.406 1.00 56.22 162 GLU A CA 1
ATOM 1255 C C . GLU A 1 162 ? -23.492 8.894 17.852 1.00 56.22 162 GLU A C 1
ATOM 1257 O O . GLU A 1 162 ? -24.013 8.207 18.736 1.00 56.22 162 GLU A O 1
ATOM 1262 N N . GLN A 1 163 ? -23.000 10.105 18.120 1.00 50.56 163 GLN A N 1
ATOM 1263 C CA . GLN A 1 163 ? -23.336 10.784 19.365 1.00 50.56 163 GLN A CA 1
ATOM 1264 C C . GLN A 1 163 ? -24.762 11.304 19.221 1.00 50.56 163 GLN A C 1
ATOM 1266 O O . GLN A 1 163 ? -24.982 12.304 18.547 1.00 50.56 163 GLN A O 1
ATOM 1271 N N . GLY A 1 164 ? -25.722 10.606 19.830 1.00 46.16 164 GLY A N 1
ATOM 1272 C CA . GLY A 1 164 ? -27.135 10.967 19.782 1.00 46.16 164 GLY A CA 1
ATOM 1273 C C . GLY A 1 164 ? -27.389 12.401 20.253 1.00 46.16 164 GLY A C 1
ATOM 1274 O O . GLY A 1 164 ? -27.501 12.664 21.450 1.00 46.16 164 GLY A O 1
ATOM 1275 N N . SER A 1 165 ? -27.522 13.327 19.307 1.00 44.50 165 SER A N 1
ATOM 1276 C CA . SER A 1 165 ? -28.278 14.559 19.489 1.00 44.50 165 SER A CA 1
ATOM 1277 C C . SER A 1 165 ? -29.718 14.254 19.099 1.00 44.50 165 SER A C 1
ATOM 1279 O O . SER A 1 165 ? -29.966 13.852 17.969 1.00 44.50 165 SER A O 1
ATOM 1281 N N . GLY A 1 166 ? -30.646 14.380 20.049 1.00 47.78 166 GLY A N 1
ATOM 1282 C CA . GLY A 1 166 ? -32.056 14.022 19.890 1.00 47.78 166 GLY A CA 1
ATOM 1283 C C . GLY A 1 166 ? -32.820 14.895 18.895 1.00 47.78 166 GLY A C 1
ATOM 1284 O O . GLY A 1 166 ? -33.617 15.732 19.309 1.00 47.78 166 GLY A O 1
ATOM 1285 N N . ASP A 1 167 ? -32.601 14.660 17.608 1.00 46.31 167 ASP A N 1
ATOM 1286 C CA . ASP A 1 167 ? -33.497 15.045 16.525 1.00 46.31 167 ASP A CA 1
ATOM 1287 C C . ASP A 1 167 ? -33.584 13.873 15.536 1.00 46.31 167 ASP A C 1
ATOM 1289 O O . ASP A 1 167 ? -32.582 13.408 14.992 1.00 46.31 167 ASP A O 1
ATOM 1293 N N . GLU A 1 168 ? -34.791 13.337 15.386 1.00 50.16 168 GLU A N 1
ATOM 1294 C CA . GLU A 1 168 ? -35.110 12.214 14.514 1.00 50.16 168 GLU A CA 1
ATOM 1295 C C . GLU A 1 168 ? -35.145 12.693 13.053 1.00 50.16 168 GLU A C 1
ATOM 1297 O O . GLU A 1 168 ? -36.206 12.929 12.479 1.00 50.16 168 GLU A O 1
ATOM 1302 N N . SER A 1 169 ? -33.981 12.791 12.411 1.00 42.72 169 SER A N 1
ATOM 1303 C CA . SER A 1 169 ? -33.902 12.740 10.950 1.00 42.72 169 SER A CA 1
ATOM 1304 C C . SER A 1 169 ? -32.712 11.886 10.524 1.00 42.72 169 SER A C 1
ATOM 1306 O O . SER A 1 169 ? -31.563 12.314 10.561 1.00 42.72 169 SER A O 1
ATOM 1308 N N . ILE A 1 170 ? -33.015 10.645 10.156 1.00 46.78 170 ILE A N 1
ATOM 1309 C CA . ILE A 1 170 ? -32.075 9.642 9.658 1.00 46.78 170 ILE A CA 1
ATOM 1310 C C . ILE A 1 170 ? -31.428 10.156 8.362 1.00 46.78 170 ILE A C 1
ATOM 1312 O O . ILE A 1 170 ? -32.113 10.290 7.348 1.00 46.78 170 ILE A O 1
ATOM 1316 N N . THR A 1 171 ? -30.112 10.367 8.371 1.00 43.06 171 THR A N 1
ATOM 1317 C CA . THR A 1 171 ? -29.272 10.266 7.167 1.00 43.06 171 THR A CA 1
ATOM 1318 C C . THR A 1 171 ? -28.155 9.280 7.479 1.00 43.06 171 THR A C 1
ATOM 1320 O O . THR A 1 171 ? -27.257 9.572 8.260 1.00 43.06 171 THR A O 1
ATOM 1323 N N . SER A 1 172 ? -28.279 8.079 6.924 1.00 47.16 172 SER A N 1
ATOM 1324 C CA . SER A 1 172 ? -27.512 6.862 7.205 1.00 47.16 172 SER A CA 1
ATOM 1325 C C . SER A 1 172 ? -26.075 6.862 6.660 1.00 47.16 172 SER A C 1
ATOM 1327 O O . SER A 1 172 ? -25.616 5.846 6.138 1.00 47.16 172 SER A O 1
ATOM 1329 N N . ASP A 1 173 ? -25.365 7.982 6.759 1.00 50.31 173 ASP A N 1
ATOM 1330 C CA . ASP A 1 173 ? -23.970 8.083 6.332 1.00 50.31 173 ASP A CA 1
ATOM 1331 C C . ASP A 1 173 ? -23.052 7.763 7.514 1.00 50.31 173 ASP A C 1
ATOM 1333 O O . ASP A 1 173 ? -22.554 8.633 8.227 1.00 50.31 173 ASP A O 1
ATOM 1337 N N . GLU A 1 174 ? -22.864 6.465 7.756 1.00 57.81 174 GLU A N 1
ATOM 1338 C CA . GLU A 1 174 ? -21.952 5.949 8.775 1.00 57.81 174 GLU A CA 1
ATOM 1339 C C . GLU A 1 174 ? -20.519 6.445 8.514 1.00 57.81 174 GLU A C 1
ATOM 1341 O O . GLU A 1 174 ? -19.779 5.874 7.709 1.00 57.81 174 GLU A O 1
ATOM 1346 N N . HIS A 1 175 ? -20.095 7.488 9.226 1.00 67.31 175 HIS A N 1
ATOM 1347 C CA . HIS A 1 175 ? -18.702 7.923 9.253 1.00 67.31 175 HIS A CA 1
ATOM 1348 C C . HIS A 1 175 ? -17.810 6.766 9.740 1.00 67.31 175 HIS A C 1
ATOM 1350 O O . HIS A 1 175 ? -17.901 6.332 10.895 1.00 67.31 175 HIS A O 1
ATOM 1356 N N . LYS A 1 176 ? -16.930 6.241 8.878 1.00 75.88 176 LYS A N 1
ATOM 1357 C CA . LYS A 1 176 ? -15.964 5.189 9.257 1.00 75.88 176 LYS A CA 1
ATOM 1358 C C . LYS A 1 176 ? -14.587 5.797 9.464 1.00 75.88 176 LYS A C 1
ATOM 1360 O O . LYS A 1 176 ? -14.227 6.754 8.793 1.00 75.88 176 LYS A O 1
ATOM 1365 N N . ARG A 1 177 ? -13.783 5.263 10.371 1.00 80.38 177 ARG A N 1
ATOM 1366 C CA . ARG A 1 177 ? -12.384 5.667 10.565 1.00 80.38 177 ARG A CA 1
ATOM 1367 C C . ARG A 1 177 ? -11.472 4.615 9.957 1.00 80.38 177 ARG A C 1
ATOM 1369 O O . ARG A 1 177 ? -11.767 3.427 9.987 1.00 80.38 177 ARG A O 1
ATOM 1376 N N . VAL A 1 178 ? -10.368 5.073 9.381 1.00 82.44 178 VAL A N 1
ATOM 1377 C CA . VAL A 1 178 ? -9.349 4.228 8.768 1.00 82.44 178 VAL A CA 1
ATOM 1378 C C . VAL A 1 178 ? -8.079 4.296 9.588 1.00 82.44 178 VAL A C 1
ATOM 1380 O O . VAL A 1 178 ? -7.536 5.375 9.846 1.00 82.44 178 VAL A O 1
ATOM 1383 N N . TRP A 1 179 ? -7.567 3.116 9.901 1.00 85.56 179 TRP A N 1
ATOM 1384 C CA . TRP A 1 179 ? -6.321 2.920 10.611 1.00 85.56 179 TRP A CA 1
ATOM 1385 C C . TRP A 1 179 ? -5.368 2.085 9.772 1.00 85.56 179 TRP A C 1
ATOM 1387 O O . TRP A 1 179 ? -5.794 1.175 9.059 1.00 85.56 179 TRP A O 1
ATOM 1397 N N . VAL A 1 180 ? -4.074 2.363 9.888 1.00 86.50 180 VAL A N 1
ATOM 1398 C CA . VAL A 1 180 ? -3.015 1.624 9.193 1.00 86.50 180 VAL A CA 1
ATOM 1399 C C . VAL A 1 180 ? -2.017 1.080 10.206 1.00 86.50 180 VAL A C 1
ATOM 1401 O O . VAL A 1 180 ? -1.600 1.798 11.115 1.00 86.50 180 VAL A O 1
ATOM 1404 N N . SER A 1 181 ? -1.647 -0.196 10.076 1.00 85.94 181 SER A N 1
ATOM 1405 C CA . SER A 1 181 ? -0.728 -0.848 11.010 1.00 85.94 181 SER A CA 1
ATOM 1406 C C . SER A 1 181 ? 0.635 -0.197 10.999 1.00 85.94 181 SER A C 1
ATOM 1408 O O . SER A 1 181 ? 1.087 0.318 9.973 1.00 85.94 181 SER A O 1
ATOM 1410 N N . ARG A 1 182 ? 1.334 -0.291 12.132 1.00 81.38 182 ARG A N 1
ATOM 1411 C CA . ARG A 1 182 ? 2.693 0.215 12.233 1.00 81.38 182 ARG A CA 1
ATOM 1412 C C . ARG A 1 182 ? 3.702 -0.615 11.450 1.00 81.38 182 ARG A C 1
ATOM 1414 O O . ARG A 1 182 ? 4.621 -0.066 10.836 1.00 81.38 182 ARG A O 1
ATOM 1421 N N . ASP A 1 183 ? 3.471 -1.912 11.417 1.00 83.81 183 ASP A N 1
ATOM 1422 C CA . ASP A 1 183 ? 4.344 -2.863 10.752 1.00 83.81 183 ASP A CA 1
ATOM 1423 C C . ASP A 1 183 ? 3.935 -3.040 9.291 1.00 83.81 183 ASP A C 1
ATOM 1425 O O . ASP A 1 183 ? 2.754 -2.926 8.937 1.00 83.81 183 ASP A O 1
ATOM 1429 N N . LYS A 1 184 ? 4.934 -3.307 8.450 1.00 86.69 184 LYS A N 1
ATOM 1430 C CA . LYS A 1 184 ? 4.729 -3.737 7.070 1.00 86.69 184 LYS A CA 1
ATOM 1431 C C . LYS A 1 184 ? 4.318 -5.200 7.086 1.00 86.69 184 LYS A C 1
ATOM 1433 O O . LYS A 1 184 ? 4.854 -5.994 7.853 1.00 86.69 184 LYS A O 1
ATOM 1438 N N . VAL A 1 185 ? 3.394 -5.575 6.215 1.00 84.00 185 VAL A N 1
ATOM 1439 C CA . VAL A 1 185 ? 2.986 -6.977 6.106 1.00 84.00 185 VAL A CA 1
ATOM 1440 C C . VAL A 1 185 ? 3.935 -7.762 5.212 1.00 84.00 185 VAL A C 1
ATOM 1442 O O . VAL A 1 185 ? 4.176 -8.941 5.432 1.00 84.00 185 VAL A O 1
ATOM 1445 N N . ASN A 1 186 ? 4.524 -7.095 4.224 1.00 85.25 186 ASN A N 1
ATOM 1446 C CA . ASN A 1 186 ? 5.337 -7.735 3.203 1.00 85.25 186 ASN A CA 1
ATOM 1447 C C . ASN A 1 186 ? 6.848 -7.621 3.470 1.00 85.25 186 ASN A C 1
ATOM 1449 O O . ASN A 1 186 ? 7.630 -7.523 2.526 1.00 85.25 186 ASN A O 1
ATOM 1453 N N . ASP A 1 187 ? 7.279 -7.624 4.734 1.00 79.75 187 ASP A N 1
ATOM 1454 C CA . ASP A 1 187 ? 8.698 -7.466 5.100 1.00 79.75 187 ASP A CA 1
ATOM 1455 C C . ASP A 1 187 ? 9.608 -8.581 4.570 1.00 79.75 187 ASP A C 1
ATOM 1457 O O . ASP A 1 187 ? 10.779 -8.338 4.287 1.00 79.75 187 ASP A O 1
ATOM 1461 N N . GLY A 1 188 ? 9.068 -9.784 4.363 1.00 79.44 188 GLY A N 1
ATOM 1462 C CA . GLY A 1 188 ? 9.798 -10.896 3.746 1.00 79.44 188 GLY A CA 1
ATOM 1463 C C . GLY A 1 188 ? 9.997 -10.764 2.230 1.00 79.44 188 GLY A C 1
ATOM 1464 O O . GLY A 1 188 ? 10.807 -11.492 1.653 1.00 79.44 188 GLY A O 1
ATOM 1465 N N . VAL A 1 189 ? 9.291 -9.838 1.570 1.00 81.69 189 VAL A N 1
ATOM 1466 C CA . VAL A 1 189 ? 9.329 -9.697 0.110 1.00 81.69 189 VAL A CA 1
ATOM 1467 C C . VAL A 1 189 ? 10.559 -8.909 -0.310 1.00 81.69 189 VAL A C 1
ATOM 1469 O O . VAL A 1 189 ? 10.732 -7.736 0.043 1.00 81.69 189 VAL A O 1
ATOM 1472 N N . LYS A 1 190 ? 11.407 -9.560 -1.107 1.00 84.19 190 LYS A N 1
ATOM 1473 C CA . LYS A 1 190 ? 12.609 -8.953 -1.684 1.00 84.19 190 LYS A CA 1
ATOM 1474 C C . LYS A 1 190 ? 12.245 -7.888 -2.713 1.00 84.19 190 LYS A C 1
ATOM 1476 O O . LYS A 1 190 ? 11.199 -7.954 -3.347 1.00 84.19 190 LYS A O 1
ATOM 1481 N N . GLY A 1 191 ? 13.148 -6.937 -2.908 1.00 85.12 191 GLY A N 1
ATOM 1482 C CA . GLY A 1 191 ? 13.037 -5.903 -3.931 1.00 85.12 191 GLY A CA 1
ATOM 1483 C C . GLY A 1 191 ? 13.436 -4.542 -3.385 1.00 85.12 191 GLY A C 1
ATOM 1484 O O . GLY A 1 191 ? 13.345 -4.278 -2.189 1.00 85.12 191 GLY A O 1
ATOM 1485 N N . MET A 1 192 ? 13.904 -3.676 -4.272 1.00 89.75 192 MET A N 1
ATOM 1486 C CA . MET A 1 192 ? 14.282 -2.317 -3.940 1.00 89.75 192 MET A CA 1
ATOM 1487 C C . MET A 1 192 ? 13.032 -1.505 -3.610 1.00 89.75 192 MET A C 1
ATOM 1489 O O . MET A 1 192 ? 12.099 -1.410 -4.414 1.00 89.75 192 MET A O 1
ATOM 1493 N N . ARG A 1 193 ? 13.047 -0.908 -2.421 1.00 91.12 193 ARG A N 1
ATOM 1494 C CA . ARG A 1 193 ? 12.005 -0.024 -1.893 1.00 91.12 193 ARG A CA 1
ATOM 1495 C C . ARG A 1 193 ? 12.510 1.417 -1.912 1.00 91.12 193 ARG A C 1
ATOM 1497 O O . ARG A 1 193 ? 13.712 1.664 -2.023 1.00 91.12 193 ARG A O 1
ATOM 1504 N N . ARG A 1 194 ? 11.607 2.394 -1.814 1.00 88.50 194 ARG A N 1
ATOM 1505 C CA . ARG A 1 194 ? 11.981 3.817 -1.775 1.00 88.50 194 ARG A CA 1
ATOM 1506 C C . ARG A 1 194 ? 11.380 4.495 -0.562 1.00 88.50 194 ARG A C 1
ATOM 1508 O O . ARG A 1 194 ? 10.178 4.728 -0.503 1.00 88.50 194 ARG A O 1
ATOM 1515 N N . HIS A 1 195 ? 12.258 4.884 0.355 1.00 87.00 195 HIS A N 1
ATOM 1516 C CA . HIS A 1 195 ? 11.916 5.631 1.559 1.00 87.00 195 HIS A CA 1
ATOM 1517 C C . HIS A 1 195 ? 12.735 6.921 1.631 1.00 87.00 195 HIS A C 1
ATOM 1519 O O . HIS A 1 195 ? 13.814 7.027 1.041 1.00 87.00 195 HIS A O 1
ATOM 1525 N N . VAL A 1 196 ? 12.239 7.914 2.366 1.00 80.19 196 VAL A N 1
ATOM 1526 C CA . VAL A 1 196 ? 12.970 9.163 2.606 1.00 80.19 196 VAL A CA 1
ATOM 1527 C C . VAL A 1 196 ? 13.605 9.099 3.988 1.00 80.19 196 VAL A C 1
ATOM 1529 O O . VAL A 1 196 ? 12.888 9.044 4.983 1.00 80.19 196 VAL A O 1
ATOM 1532 N N . LYS A 1 197 ? 14.940 9.132 4.076 1.00 81.38 197 LYS A N 1
ATOM 1533 C CA . LYS A 1 197 ? 15.631 9.141 5.376 1.00 81.38 197 LYS A CA 1
ATOM 1534 C C . LYS A 1 197 ? 15.194 10.340 6.212 1.00 81.38 197 LYS A C 1
ATOM 1536 O O . LYS A 1 197 ? 15.232 11.481 5.742 1.00 81.38 197 LYS A O 1
ATOM 1541 N N . VAL A 1 198 ? 14.815 10.087 7.461 1.00 78.56 198 VAL A N 1
ATOM 1542 C CA . VAL A 1 198 ? 14.491 11.152 8.410 1.00 78.56 198 VAL A CA 1
ATOM 1543 C C . VAL A 1 198 ? 15.784 11.588 9.086 1.00 78.56 198 VAL A C 1
ATOM 1545 O O . VAL A 1 198 ? 16.512 10.776 9.653 1.00 78.56 198 VAL A O 1
ATOM 1548 N N . LYS A 1 199 ? 16.084 12.890 9.055 1.00 73.38 199 LYS A N 1
ATOM 1549 C CA . LYS A 1 199 ? 17.130 13.438 9.923 1.00 73.38 199 LYS A CA 1
ATOM 1550 C C . LYS A 1 199 ? 16.589 13.451 11.346 1.00 73.38 199 LYS A C 1
ATOM 1552 O O . LYS A 1 199 ? 15.819 14.338 11.704 1.00 73.38 199 LYS A O 1
ATOM 1557 N N . VAL A 1 200 ? 16.984 12.469 12.147 1.00 60.03 200 VAL A N 1
ATOM 1558 C CA . VAL A 1 200 ? 16.747 12.523 13.588 1.00 60.03 200 VAL A CA 1
ATOM 1559 C C . VAL A 1 200 ? 17.687 13.592 14.137 1.00 60.03 200 VAL A C 1
ATOM 1561 O O . VAL A 1 200 ? 18.898 13.382 14.210 1.00 60.03 200 VAL A O 1
ATOM 1564 N N . ASN A 1 201 ? 17.155 14.768 14.473 1.00 48.88 201 ASN A N 1
ATOM 1565 C CA . ASN A 1 201 ? 17.914 15.724 15.270 1.00 48.88 201 ASN A CA 1
ATOM 1566 C C . ASN A 1 201 ? 18.123 15.071 16.638 1.00 48.88 201 ASN A C 1
ATOM 1568 O O . ASN A 1 201 ? 17.185 14.979 17.426 1.00 48.88 201 ASN A O 1
ATOM 1572 N N . ARG A 1 202 ? 19.336 14.569 16.897 1.00 44.16 202 ARG A N 1
ATOM 1573 C CA . ARG A 1 202 ? 19.746 14.217 18.258 1.00 44.16 202 ARG A CA 1
ATOM 1574 C C . ARG A 1 202 ? 19.675 15.503 19.084 1.00 44.16 202 ARG A C 1
ATOM 1576 O O . ARG A 1 202 ? 20.430 16.432 18.799 1.00 44.16 202 ARG A O 1
ATOM 1583 N N . MET A 1 203 ? 18.715 15.563 20.006 1.00 36.56 203 MET A N 1
ATOM 1584 C CA . MET A 1 203 ? 18.723 16.517 21.118 1.00 36.56 203 MET A CA 1
ATOM 1585 C C . MET A 1 203 ? 19.824 16.142 22.104 1.00 36.56 203 MET A C 1
ATOM 1587 O O . MET A 1 203 ? 20.060 14.922 22.271 1.00 36.56 203 MET A O 1
#

Radius of gyration: 17.73 Å; Cα contacts (8 Å, |Δi|>4): 402; chains: 1; bounding box: 55×47×40 Å

Mean predicted aligned error: 11.08 Å

pLDDT: mean 70.88, std 16.84, range [33.5, 92.81]

InterPro domains:
  IPR017941 Rieske [2Fe-2S] iron-sulphur domain [PF00355] (53-88)
  IPR017941 Rieske [2Fe-2S] iron-sulphur domain [PS51296] (59-158)
  IPR036922 Rieske [2Fe-2S] iron-sulphur domain superfamily [G3DSA:2.102.10.10] (34-160)
  IPR036922 Rieske [2Fe-2S] iron-sulphur domain superfamily [SSF50022] (55-156)

Foldseek 3Di:
DPDDPDADPWDDDPNFTWGFFDKPLPPPPPPVQPDWAQQWDWGWDWAQDPVRAIFIFIWTWGDDPQWIWIWGQAFLVPRAGLSPFTKDFVVVVPDDVVVVVVLCVQLVLVPQDIPRRDDDPTWMWGAGPPPGFTATRRQQATPNDRQAGIFIWHKDKDWDPDPDDPDPDDDPSTTIIIITTRDTSNNSRHHRYDTGGDPDPDD

Sequence (203 aa):
MPGNPPTYPDQAFDGRLYEYVTTLDFFTDDELWSNSKTRGFIHDRQIVDENGELVKVKIALVWRQGQLFAVSNTCPHAGADLASGSLEDIEDLQLPSAELSKAREDCGADSLARTRISGSDKEFALVCPVHGWLFDALSGTCISNPSYTLDVFHTHVDTIPEQGSGDESITSDEHKRVWVSRDKVNDGVKGMRRHVKVKVNRM

Secondary structure (DSSP, 8-state):
-PPPPP-PPPEEETTEEEEEEEE-TTS--GGGTTS-----EEEEEEEE-TTS-EEEEEEEEEEETTEEEEEESB-TTT--BGGGSEEEEGGGGT--HHHHHHHHHHTTGGGS---BSS-----EEEEPTTT--EEETTT-BBSS-TTBB--EEEEEEEEPPP---S---------EEEEEEEEES-TT--SB---EEP-----

Solvent-accessible surface area (backbone atoms only — not comparable to full-atom values): 11933 Å² total; per-residue (Å²): 127,88,71,80,76,85,83,64,75,72,44,75,56,98,91,39,54,23,42,69,75,50,69,48,76,82,71,74,61,76,87,67,69,86,60,86,60,48,63,38,48,83,44,87,42,79,42,69,47,100,85,71,44,57,24,38,40,45,31,19,36,38,64,57,77,48,32,58,43,34,31,46,19,41,39,45,86,84,61,46,56,38,40,75,20,49,52,44,53,45,78,81,66,72,60,69,64,72,66,58,49,51,54,26,61,57,23,45,49,95,70,61,60,69,45,67,77,40,96,65,89,81,55,43,22,42,24,33,68,87,78,65,45,33,23,35,64,78,40,14,38,20,73,72,48,63,66,27,24,41,55,19,33,40,36,48,74,48,75,58,77,81,80,85,65,98,63,98,70,92,70,92,74,75,45,26,39,36,28,36,38,68,56,60,59,27,75,72,46,70,45,46,60,57,70,44,79,53,85,76,78,81,127